Protein AF-A0A2A4XYJ9-F1 (afdb_monomer)

Mean predicted aligned error: 6.06 Å

Sequence (327 aa):
MKTTIFATNLLSVFFEELNKSEIDYLVLRNYEGLPETNSSKDVDFLIADEDHLKAHNLLIRLSKKLGYNVIWVNKLDYLFGYAMFKSADKHVETIKIDLFSGLKWRGLNFMDEKIIFENKLKYKILYIPSKSHEAFVMILYYILYAKQIRQKYHSNIVELSKDHPGFGLISEQTLNHQLRDQMLEFIDNGQIDMLVSLRGQIVKEIVGRNLKLVLTSLKQLFQHLYCEVLKRNSFGVILIVNDEAMRNDLSLLFGELGISEQKEVQLKSLSLLQVFRKLRRNNIMVSENRQVSRLQSILFRSKILDARQFNLKQIAEHMEKNLGKEL

Foldseek 3Di:
DFAEAAPLVLQVVLLVVCVVVVWQKAFLDQCVCPPNDGQLLETEMETEQVCLVVSVVSSVVSCVVVQKFWQAWDDALFWTWTWIWHDDDRHIHIHIYIYGHACDALLFHLAGCVVQSVQWDDDPSGIHGQLLVSLVSLLCCCLRPVLFRDPVCLVSSLVSCPPVVSNLVRCVRRDPPVLSVVCVVCSVVSVSRCNSVCSVVSVVVRCVVLVVVPPSSVVSNVSSVCCLVPVLQPFAAEEAEADPVVLLVVLVVQVSVVQAPND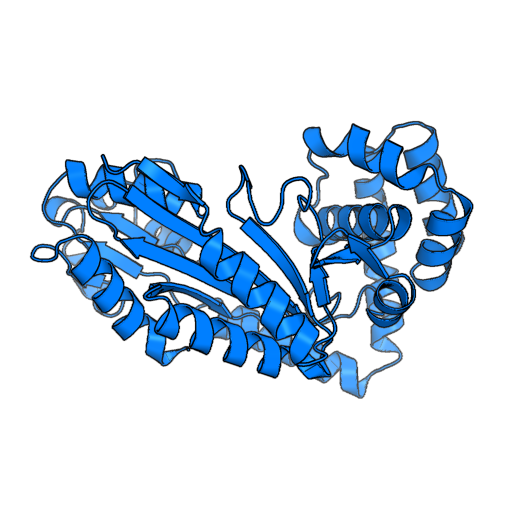DDQQQPDDPVRSSVRRSNNHYHYDHPVRADPVNCVVCVLRYDYQHPPDPSRSSVSSSVSCVVVD

Nearest PDB structures (foldseek):
  5twr-assembly1_A  TM=4.737E-01  e=9.396E-03  Homo sapiens
  5u8g-assembly1_A  TM=4.797E-01  e=1.528E-02  Homo sapiens
  7kt9-assembly1_A  TM=4.663E-01  e=1.897E-02  Homo sapiens
  4m9j-assembly1_A  TM=5.341E-01  e=3.832E-02  Homo sapiens
  4mf8-assembly1_A  TM=5.833E-01  e=1.070E-01  Homo sapiens

Radius of gyration: 21.13 Å; Cα contacts (8 Å, |Δi|>4): 511; chains: 1; bounding box: 46×40×58 Å

Solvent-accessible surface area (backbone atoms only — not comparable to full-atom values): 17386 Å² total; per-residue (Å²): 132,63,52,76,40,61,40,30,69,63,48,44,54,46,38,53,50,34,62,74,66,69,50,58,56,26,43,63,54,86,56,73,56,60,57,82,44,54,96,68,36,62,44,46,30,43,24,42,68,92,37,36,67,57,54,50,55,48,51,58,51,50,32,54,75,74,59,35,33,50,63,43,78,45,74,55,84,44,32,48,31,36,34,37,37,28,80,50,98,68,32,31,34,32,37,25,42,33,42,26,35,52,42,60,56,81,45,35,59,58,44,69,51,63,68,48,61,78,48,50,36,82,51,94,80,44,36,24,52,36,52,24,54,35,28,51,52,52,51,52,47,22,36,74,72,65,63,47,67,62,73,91,46,43,67,54,39,46,61,29,40,66,47,50,70,56,30,51,51,57,33,56,79,54,39,57,68,70,59,36,52,54,48,49,52,28,46,77,71,67,38,55,70,58,54,42,73,47,37,68,59,54,50,50,49,37,51,56,60,36,56,75,45,50,73,63,39,50,53,32,34,51,48,27,51,46,31,61,66,54,50,46,52,46,60,25,37,38,39,30,33,70,48,70,66,62,38,51,53,49,36,50,55,32,26,62,64,66,44,23,68,73,63,90,64,64,54,59,81,46,52,71,68,53,52,50,60,51,24,41,70,48,25,48,44,60,37,48,66,92,31,58,44,75,66,53,53,63,77,41,48,94,33,52,46,83,35,56,89,45,53,74,63,53,43,35,54,51,39,21,64,69,53,50,83,78,109

Secondary structure (DSSP, 8-state):
-PEEEE-HHHHHHHHHHHHHTT--EEE-S--TTTTT--SS-EEEEEE-TTTHHHHHHHHHHHHHHHT-EEEEEEE-SSEEEEEEEEE-SSEEEEEEEEEEESEEETTEEEE-HHHHHHT-EEETTEEE--HHHHHHHHHHHIIIIISS--GGGHHHHHHHTT-HHHHHHHHHHHS-HHHHHHHHHHHHTT-GGGGGGGHHHHHHHHHHHHHTTHHHHHHHHHHHHHIIIIITT----EEEESSHHHHHHHHHHHHHTTSS-SS---GGGS-HHHHHHHHTTT--EEEEGGGS-HHHHHHTGGGEEE-TT--HHHHHHHHHHHHTT--

pLDDT: mean 87.92, std 9.4, range [50.94, 98.56]

Structure (mmCIF, N/CA/C/O backbone):
data_AF-A0A2A4XYJ9-F1
#
_entry.id   AF-A0A2A4XYJ9-F1
#
loop_
_atom_site.group_PDB
_atom_site.id
_atom_site.type_symbol
_atom_site.label_atom_id
_atom_site.label_alt_id
_atom_site.label_comp_id
_atom_site.label_asym_id
_atom_site.label_entity_id
_atom_site.label_seq_id
_atom_site.pdbx_PDB_ins_code
_atom_site.Cartn_x
_atom_site.Cartn_y
_atom_site.Cartn_z
_atom_site.occupancy
_atom_site.B_iso_or_equiv
_atom_site.auth_seq_id
_atom_site.auth_comp_id
_atom_site.auth_asym_id
_atom_site.auth_atom_id
_atom_site.pdbx_PDB_model_num
ATOM 1 N N . MET A 1 1 ? -10.874 -13.957 22.948 1.00 55.50 1 MET A N 1
ATOM 2 C CA . MET A 1 1 ? -10.271 -13.510 21.684 1.00 55.50 1 MET A CA 1
ATOM 3 C C . MET A 1 1 ? -11.239 -13.770 20.538 1.00 55.50 1 MET A C 1
ATOM 5 O O . MET A 1 1 ? -11.626 -14.916 20.326 1.00 55.50 1 MET A O 1
ATOM 9 N N . LYS A 1 2 ? -11.691 -12.722 19.847 1.00 65.38 2 LYS A N 1
ATOM 10 C CA . LYS A 1 2 ? -12.442 -12.887 18.594 1.00 65.38 2 LYS A CA 1
ATOM 11 C C . LYS A 1 2 ? -11.458 -13.278 17.491 1.00 65.38 2 LYS A C 1
ATOM 13 O O . LYS A 1 2 ? -10.405 -12.658 17.385 1.00 65.38 2 LYS A O 1
ATOM 18 N N . THR A 1 3 ? -11.784 -14.278 16.677 1.00 78.88 3 THR A N 1
ATOM 19 C CA . THR A 1 3 ? -10.956 -14.637 15.515 1.00 78.88 3 THR A CA 1
ATOM 20 C C . THR A 1 3 ? -10.942 -13.471 14.530 1.00 78.88 3 THR A C 1
ATOM 22 O O . THR A 1 3 ? -11.997 -12.914 14.219 1.00 78.88 3 THR A O 1
ATOM 25 N N . THR A 1 4 ? -9.766 -13.078 14.051 1.00 83.44 4 THR A N 1
ATOM 26 C CA . THR A 1 4 ? -9.637 -12.033 13.035 1.00 83.44 4 THR A CA 1
ATOM 27 C C . THR A 1 4 ? -9.741 -12.668 11.649 1.00 83.44 4 THR A C 1
ATOM 29 O O . THR A 1 4 ? -8.990 -13.584 11.316 1.00 83.44 4 THR A O 1
ATOM 32 N N . ILE A 1 5 ? -10.672 -12.195 10.825 1.00 91.44 5 ILE A N 1
ATOM 33 C CA . ILE A 1 5 ? -10.917 -12.722 9.477 1.00 91.44 5 ILE A CA 1
ATOM 34 C C . ILE A 1 5 ? -10.722 -11.630 8.426 1.00 91.44 5 ILE A C 1
ATOM 36 O O . ILE A 1 5 ? -10.820 -10.443 8.725 1.00 91.44 5 ILE A O 1
ATOM 40 N N . PHE A 1 6 ? -10.415 -12.027 7.196 1.00 93.25 6 PHE A N 1
ATOM 41 C CA . PHE A 1 6 ? -10.207 -11.094 6.094 1.00 93.25 6 PHE A CA 1
ATOM 42 C C . PHE A 1 6 ? -11.535 -10.503 5.596 1.00 93.25 6 PHE A C 1
ATOM 44 O O . PHE A 1 6 ? -12.516 -11.233 5.439 1.00 93.25 6 PHE A O 1
ATOM 51 N N . ALA A 1 7 ? -11.558 -9.194 5.327 1.00 94.56 7 ALA A N 1
ATOM 52 C CA . ALA A 1 7 ? -12.732 -8.430 4.882 1.00 94.56 7 ALA A CA 1
ATOM 53 C C . ALA A 1 7 ? -13.148 -8.714 3.420 1.00 94.56 7 ALA A C 1
ATOM 55 O O . ALA A 1 7 ? -13.163 -7.826 2.564 1.00 94.56 7 ALA A O 1
ATOM 56 N N . THR A 1 8 ? -13.479 -9.970 3.125 1.00 94.88 8 THR A N 1
ATOM 57 C CA . THR A 1 8 ? -13.752 -10.463 1.764 1.00 94.88 8 THR A CA 1
ATOM 58 C C . THR A 1 8 ? -14.899 -9.707 1.093 1.00 94.88 8 THR A C 1
ATOM 60 O O . THR A 1 8 ? -14.772 -9.268 -0.043 1.00 94.88 8 THR A O 1
ATOM 63 N N . ASN A 1 9 ? -16.014 -9.493 1.798 1.00 96.00 9 ASN A N 1
ATOM 64 C CA . ASN A 1 9 ? -17.189 -8.799 1.258 1.00 96.00 9 ASN A CA 1
ATOM 65 C C . ASN A 1 9 ? -16.906 -7.335 0.886 1.00 96.00 9 ASN A C 1
ATOM 67 O O . ASN A 1 9 ? -17.382 -6.881 -0.152 1.00 96.00 9 ASN A O 1
ATOM 71 N N . LEU A 1 10 ? -16.141 -6.598 1.701 1.00 97.44 10 LEU A N 1
ATOM 72 C CA . LEU A 1 10 ? -15.748 -5.226 1.382 1.00 97.44 10 LEU A CA 1
ATOM 73 C C . LEU A 1 10 ? -14.899 -5.197 0.115 1.00 97.44 10 LEU A C 1
ATOM 75 O O . LEU A 1 10 ? -15.165 -4.394 -0.777 1.00 97.44 10 LEU A O 1
ATOM 79 N N . LEU A 1 11 ? -13.914 -6.090 0.026 1.00 97.31 11 LEU A N 1
ATOM 80 C CA . LEU A 1 11 ? -13.003 -6.128 -1.106 1.00 97.31 11 LEU A CA 1
ATOM 81 C C . LEU A 1 11 ? -13.704 -6.557 -2.405 1.00 97.31 11 LEU A C 1
ATOM 83 O O . LEU A 1 11 ? -13.501 -5.918 -3.434 1.00 97.31 11 LEU A O 1
ATOM 87 N N . SER A 1 12 ? -14.575 -7.571 -2.359 1.00 97.56 12 SER A N 1
ATOM 88 C CA . SER A 1 12 ? -15.365 -8.006 -3.521 1.00 97.56 12 SER A CA 1
ATOM 89 C C . SER A 1 12 ? -16.246 -6.882 -4.064 1.00 97.56 12 SER A C 1
ATOM 91 O O . SER A 1 12 ? -16.171 -6.564 -5.249 1.00 97.56 12 SER A O 1
ATOM 93 N N . VAL A 1 13 ? -17.028 -6.228 -3.194 1.00 98.19 13 VAL A N 1
ATOM 94 C CA . VAL A 1 13 ? -17.903 -5.114 -3.603 1.00 98.19 13 VAL A CA 1
ATOM 95 C C . VAL A 1 13 ? -17.077 -3.932 -4.115 1.00 98.19 13 VAL A C 1
ATOM 97 O O . VAL A 1 13 ? -17.501 -3.234 -5.034 1.00 98.19 13 VAL A O 1
ATOM 100 N N . PHE A 1 14 ? -15.886 -3.701 -3.554 1.00 98.56 14 PHE A N 1
ATOM 101 C CA . PHE A 1 14 ? -14.997 -2.652 -4.040 1.00 98.56 14 PHE A CA 1
ATOM 102 C C . PHE A 1 14 ? -14.484 -2.943 -5.455 1.00 98.56 14 PHE A C 1
ATOM 104 O O . PHE A 1 14 ? -14.584 -2.060 -6.300 1.00 98.56 14 PHE A O 1
ATOM 111 N N . PHE A 1 15 ? -14.028 -4.165 -5.756 1.00 98.44 15 PHE A N 1
ATOM 112 C CA . PHE A 1 15 ? -13.631 -4.541 -7.121 1.00 98.44 15 PHE A CA 1
ATOM 113 C C . PHE A 1 15 ? -14.780 -4.407 -8.125 1.00 98.44 15 PHE A C 1
ATOM 115 O O . PHE A 1 15 ? -14.592 -3.849 -9.207 1.00 98.44 15 PHE A O 1
ATOM 122 N N . GLU A 1 16 ? -15.978 -4.875 -7.767 1.00 98.19 16 GLU A N 1
ATOM 123 C CA . GLU A 1 16 ? -17.167 -4.751 -8.617 1.00 98.19 16 GLU A CA 1
ATOM 124 C C . GLU A 1 16 ? -17.482 -3.288 -8.944 1.00 98.19 16 GLU A C 1
ATOM 126 O O . GLU A 1 16 ? -17.705 -2.939 -10.105 1.00 98.19 16 GLU A O 1
ATOM 131 N N . GLU A 1 17 ? -17.462 -2.416 -7.937 1.00 98.44 17 GLU A N 1
ATOM 132 C CA . GLU A 1 17 ? -17.779 -1.003 -8.123 1.00 98.44 17 GLU A CA 1
ATOM 133 C C . GLU A 1 17 ? -16.651 -0.220 -8.807 1.00 98.44 17 GLU A C 1
ATOM 135 O O . GLU A 1 17 ? -16.956 0.710 -9.553 1.00 98.44 17 GLU A O 1
ATOM 140 N N . LEU A 1 18 ? -15.379 -0.597 -8.618 1.00 98.56 18 LEU A N 1
ATOM 141 C CA . LEU A 1 18 ? -14.258 -0.051 -9.394 1.00 98.56 18 LEU A CA 1
ATOM 142 C C . LEU A 1 18 ? -14.452 -0.353 -10.884 1.00 98.56 18 LEU A C 1
ATOM 144 O O . LEU A 1 18 ? -14.429 0.565 -11.702 1.00 98.56 18 LEU A O 1
ATOM 148 N N . ASN A 1 19 ? -14.734 -1.617 -11.220 1.00 98.12 19 ASN A N 1
ATOM 149 C CA . ASN A 1 19 ? -14.964 -2.048 -12.600 1.00 98.12 19 ASN A CA 1
ATOM 150 C C . ASN A 1 19 ? -16.180 -1.351 -13.220 1.00 98.12 19 ASN A C 1
ATOM 152 O O . ASN A 1 19 ? -16.118 -0.879 -14.350 1.00 98.12 19 ASN A O 1
ATOM 156 N N . LYS A 1 20 ? -17.291 -1.276 -12.480 1.00 98.06 20 LYS A N 1
ATOM 157 C CA . LYS A 1 20 ? -18.533 -0.638 -12.937 1.00 98.06 20 LYS A CA 1
ATOM 158 C C . LYS A 1 20 ? -18.389 0.871 -13.127 1.00 98.06 20 LYS A C 1
ATOM 160 O O . LYS A 1 20 ? -19.068 1.440 -13.975 1.00 98.06 20 LYS A O 1
ATOM 165 N N . SER A 1 21 ? -17.552 1.511 -12.316 1.00 97.50 21 SER A N 1
ATOM 166 C CA . SER A 1 21 ? -17.289 2.952 -12.394 1.00 97.50 21 SER A CA 1
ATOM 167 C C . SER A 1 21 ? -16.169 3.298 -13.376 1.00 97.50 21 SER A C 1
ATOM 169 O O . SER A 1 21 ? -15.779 4.461 -13.425 1.00 97.50 21 SER A O 1
ATOM 171 N N . GLU A 1 22 ? -15.643 2.303 -14.103 1.00 96.56 22 GLU A N 1
ATOM 172 C CA . GLU A 1 22 ? -14.535 2.445 -15.055 1.00 96.56 22 GLU A CA 1
ATOM 173 C C . GLU A 1 22 ? -13.302 3.132 -14.444 1.00 96.56 22 GLU A C 1
ATOM 175 O O . GLU A 1 22 ? -12.585 3.858 -15.122 1.00 96.56 22 GLU A O 1
ATOM 180 N N . ILE A 1 23 ? -13.059 2.906 -13.147 1.00 97.75 23 ILE A N 1
ATOM 181 C CA . ILE A 1 23 ? -11.863 3.408 -12.468 1.00 97.75 23 ILE A CA 1
ATOM 182 C C . ILE A 1 23 ? -10.676 2.559 -12.906 1.00 97.75 23 ILE A C 1
ATOM 184 O O . ILE A 1 23 ? -10.734 1.330 -12.786 1.00 97.75 23 ILE A O 1
ATOM 188 N N . ASP A 1 24 ? -9.594 3.190 -13.363 1.00 96.62 24 ASP A N 1
ATOM 189 C CA . ASP A 1 24 ? -8.393 2.443 -13.730 1.00 96.62 24 ASP A CA 1
ATOM 190 C C . ASP A 1 24 ? -7.548 2.091 -12.496 1.00 96.62 24 ASP A C 1
ATOM 192 O O . ASP A 1 24 ? -7.104 2.962 -11.740 1.00 96.62 24 ASP A O 1
ATOM 196 N N . TYR A 1 25 ? -7.352 0.790 -12.269 1.00 98.31 25 TYR A N 1
ATOM 197 C CA . TYR A 1 25 ? -6.614 0.272 -11.123 1.00 98.31 25 TYR A CA 1
ATOM 198 C C . TYR A 1 25 ? -5.878 -1.035 -11.416 1.00 98.31 25 TYR A C 1
ATOM 200 O O . TYR A 1 25 ? -6.231 -1.786 -12.325 1.00 98.31 25 TYR A O 1
ATOM 208 N N . LEU A 1 26 ? -4.894 -1.334 -10.566 1.00 98.12 26 LEU A N 1
ATOM 209 C CA . LEU A 1 26 ? -4.193 -2.613 -10.491 1.00 98.12 26 LEU A CA 1
ATOM 210 C C . LEU A 1 26 ? -3.997 -3.026 -9.040 1.00 98.12 26 LEU A C 1
ATOM 212 O O . LEU A 1 26 ? -3.677 -2.187 -8.202 1.00 98.12 26 LEU A O 1
ATOM 216 N N . VAL A 1 27 ? -4.103 -4.319 -8.751 1.00 97.81 27 VAL A N 1
ATOM 217 C CA . VAL A 1 27 ? -3.595 -4.897 -7.502 1.00 97.81 27 VAL A CA 1
ATOM 218 C C . VAL A 1 27 ? -2.130 -5.254 -7.707 1.00 97.81 27 VAL A C 1
ATOM 220 O O . VAL A 1 27 ? -1.801 -6.085 -8.548 1.00 97.81 27 VAL A O 1
ATOM 223 N N . LEU A 1 28 ? -1.242 -4.606 -6.955 1.00 94.75 28 LEU A N 1
ATOM 224 C CA . LEU A 1 28 ? 0.194 -4.605 -7.240 1.00 94.75 28 LEU A CA 1
ATOM 225 C C . LEU A 1 28 ? 0.904 -5.925 -6.929 1.00 94.75 28 LEU A C 1
ATOM 227 O O . LEU A 1 28 ? 1.956 -6.177 -7.505 1.00 94.75 28 LEU A O 1
ATOM 231 N N . ARG A 1 29 ? 0.395 -6.715 -5.976 1.00 90.75 29 ARG A N 1
ATOM 232 C CA . ARG A 1 29 ? 1.014 -7.967 -5.502 1.00 90.75 29 ARG A CA 1
ATOM 233 C C . ARG A 1 29 ? 0.084 -8.735 -4.568 1.00 90.75 29 ARG A C 1
ATOM 235 O O . ARG A 1 29 ? -0.886 -8.169 -4.064 1.00 90.75 29 ARG A O 1
ATOM 242 N N . ASN A 1 30 ? 0.453 -9.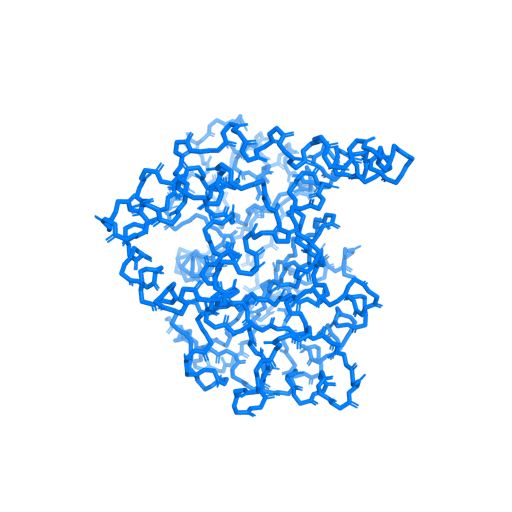979 -4.253 1.00 90.75 30 ASN A N 1
ATOM 243 C CA . ASN A 1 30 ? -0.273 -10.862 -3.328 1.00 90.75 30 ASN A CA 1
ATOM 244 C C . ASN A 1 30 ? -1.770 -10.970 -3.686 1.00 90.75 30 ASN A C 1
ATOM 246 O O . ASN A 1 30 ? -2.632 -10.996 -2.801 1.00 90.75 30 ASN A O 1
ATOM 250 N N . TYR A 1 31 ? -2.081 -10.944 -4.982 1.00 94.12 31 TYR A N 1
ATOM 251 C CA . TYR A 1 31 ? -3.450 -11.013 -5.491 1.00 94.12 31 TYR A CA 1
ATOM 252 C C . TYR A 1 31 ? -3.947 -12.458 -5.602 1.00 94.12 31 TYR A C 1
ATOM 254 O O . TYR A 1 31 ? -5.141 -12.701 -5.801 1.00 94.12 31 TYR A O 1
ATOM 262 N N . GLU A 1 32 ? -3.050 -13.434 -5.475 1.00 92.56 32 GLU A N 1
ATOM 263 C CA . GLU A 1 32 ? -3.379 -14.848 -5.482 1.00 92.56 32 GLU A CA 1
ATOM 264 C C . GLU A 1 32 ? -4.331 -15.160 -4.323 1.00 92.56 32 GLU A C 1
ATOM 266 O O . GLU A 1 32 ? -4.049 -14.898 -3.156 1.00 92.56 32 GLU A O 1
ATOM 271 N N . GLY A 1 33 ? -5.498 -15.710 -4.655 1.00 92.94 33 GLY A N 1
ATOM 272 C CA . GLY A 1 33 ? -6.557 -15.983 -3.684 1.00 92.94 33 GLY A CA 1
ATOM 273 C C . GLY A 1 33 ? -7.495 -14.810 -3.393 1.00 92.94 33 GLY A C 1
ATOM 274 O O . GLY A 1 33 ? -8.501 -15.038 -2.731 1.00 92.94 33 GLY A O 1
ATOM 275 N N . LEU A 1 34 ? -7.252 -13.598 -3.907 1.00 96.00 34 LEU A N 1
ATOM 276 C CA . LEU A 1 34 ? -8.221 -12.507 -3.779 1.00 96.00 34 LEU A CA 1
ATOM 277 C C . LEU A 1 34 ? -9.474 -1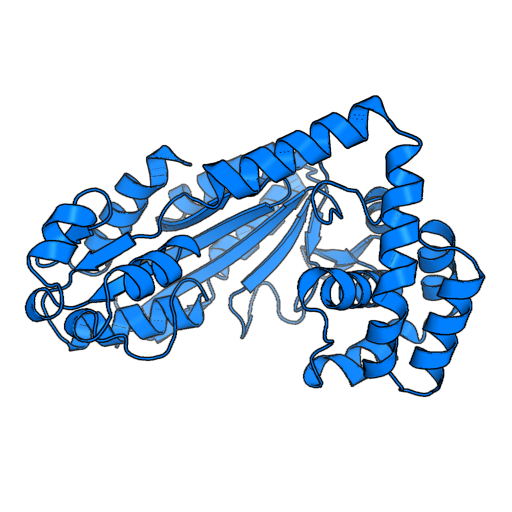2.750 -4.646 1.00 96.00 34 LEU A C 1
ATOM 279 O O . LEU A 1 34 ? -9.360 -13.340 -5.734 1.00 96.00 34 LEU A O 1
ATOM 283 N N . PRO A 1 35 ? -10.644 -12.243 -4.203 1.00 94.38 35 PRO A N 1
ATOM 284 C CA . PRO A 1 35 ? -10.902 -11.590 -2.906 1.00 94.38 35 PRO A CA 1
ATOM 285 C C . PRO A 1 35 ? -11.088 -12.561 -1.722 1.00 94.38 35 PRO A C 1
ATOM 287 O O . PRO A 1 35 ? -11.204 -12.100 -0.591 1.00 94.38 35 PRO A O 1
ATOM 290 N N . GLU A 1 36 ? -11.130 -13.876 -1.951 1.00 92.25 36 GLU A N 1
ATOM 291 C CA . GLU A 1 36 ? -11.577 -14.866 -0.958 1.00 92.25 36 GLU A CA 1
ATOM 292 C C . GLU A 1 36 ? -10.622 -15.052 0.232 1.00 92.25 36 GLU A C 1
ATOM 294 O O . GLU A 1 36 ? -11.056 -15.293 1.359 1.00 92.25 36 GLU A O 1
ATOM 299 N N . THR A 1 37 ? -9.315 -14.966 -0.004 1.00 89.88 37 THR A N 1
ATOM 300 C CA . THR A 1 37 ? -8.290 -15.191 1.019 1.00 89.88 37 THR A CA 1
ATOM 301 C C . THR A 1 37 ? -7.105 -14.257 0.830 1.00 89.88 37 THR A C 1
ATOM 303 O O . THR A 1 37 ? -6.602 -14.107 -0.279 1.00 89.88 37 THR A O 1
ATOM 306 N N . ASN A 1 38 ? -6.603 -13.692 1.929 1.00 88.12 38 ASN A N 1
ATOM 307 C CA . ASN A 1 38 ? -5.335 -12.968 1.957 1.00 88.12 38 ASN A CA 1
ATOM 308 C C . ASN A 1 38 ? -4.684 -13.119 3.336 1.00 88.12 38 ASN A C 1
ATOM 310 O O . ASN A 1 38 ? -5.254 -12.705 4.346 1.00 88.12 38 ASN A O 1
ATOM 314 N N . SER A 1 39 ? -3.493 -13.714 3.389 1.00 80.00 39 SER A N 1
ATOM 315 C CA . SER A 1 39 ? -2.801 -13.972 4.659 1.00 80.00 39 SER A CA 1
ATOM 316 C C . SER A 1 39 ? -2.212 -12.706 5.287 1.00 80.00 39 SER A C 1
ATOM 318 O O . SER A 1 39 ? -2.126 -12.623 6.510 1.00 80.00 39 SER A O 1
ATOM 320 N N . SER A 1 40 ? -1.840 -11.708 4.479 1.00 82.31 40 SER A N 1
ATOM 321 C CA . SER A 1 40 ? -1.327 -10.416 4.958 1.00 82.31 40 SER A CA 1
ATOM 322 C C . SER A 1 40 ? -2.411 -9.446 5.422 1.00 82.31 40 SER A C 1
ATOM 324 O O . SER A 1 40 ? -2.100 -8.515 6.156 1.00 82.31 40 SER A O 1
ATOM 326 N N . LYS A 1 41 ? -3.660 -9.643 4.979 1.00 87.69 41 LYS A N 1
ATOM 327 C CA . LYS A 1 41 ? -4.783 -8.701 5.115 1.00 87.69 41 LYS A CA 1
ATOM 328 C C . LYS A 1 41 ? -4.482 -7.291 4.594 1.00 87.69 41 LYS A C 1
ATOM 330 O O . LYS A 1 41 ? -5.164 -6.348 4.980 1.00 87.69 41 LYS A O 1
ATOM 335 N N . ASP A 1 42 ? -3.481 -7.162 3.730 1.00 93.19 42 ASP A N 1
ATOM 336 C CA . ASP A 1 42 ? -2.992 -5.911 3.158 1.00 93.19 42 ASP A CA 1
ATOM 337 C C . ASP A 1 42 ? -3.092 -6.013 1.638 1.00 93.19 42 ASP A C 1
ATOM 339 O O . ASP A 1 42 ? -2.617 -6.993 1.053 1.00 93.19 42 ASP A O 1
ATOM 343 N N . VAL A 1 43 ? -3.749 -5.037 1.016 1.00 96.81 43 VAL A N 1
ATOM 344 C CA . VAL A 1 43 ? -3.972 -5.002 -0.430 1.00 96.81 43 VAL A CA 1
ATOM 345 C C . VAL A 1 43 ? -3.509 -3.654 -0.967 1.00 96.81 43 VAL A C 1
ATOM 347 O O . VAL A 1 43 ? -4.091 -2.610 -0.667 1.00 96.81 43 VAL A O 1
ATOM 350 N N . ASP A 1 44 ? -2.450 -3.703 -1.771 1.00 96.62 44 ASP A N 1
ATOM 351 C CA . ASP A 1 44 ? -1.836 -2.544 -2.406 1.00 96.62 44 ASP A CA 1
ATOM 352 C C . ASP A 1 44 ? -2.444 -2.339 -3.802 1.00 96.62 44 ASP A C 1
ATOM 354 O O . ASP A 1 44 ? -2.288 -3.184 -4.688 1.00 96.62 44 ASP A O 1
ATOM 358 N N . PHE A 1 45 ? -3.112 -1.209 -4.008 1.00 98.19 45 PHE A N 1
ATOM 359 C CA . PHE A 1 45 ? -3.674 -0.797 -5.287 1.00 98.19 45 PHE A CA 1
ATOM 360 C C . PHE A 1 45 ? -2.826 0.306 -5.909 1.00 98.19 45 PHE A C 1
ATOM 362 O O . PHE A 1 45 ? -2.512 1.283 -5.237 1.00 98.19 45 PHE A O 1
ATOM 369 N N . LEU A 1 46 ? -2.537 0.217 -7.202 1.00 97.94 46 LEU A N 1
ATOM 370 C CA . LEU A 1 46 ? -2.188 1.384 -8.009 1.00 97.94 46 LEU A CA 1
ATOM 371 C C . LEU A 1 46 ? -3.465 1.884 -8.676 1.00 97.94 46 LEU A C 1
ATOM 373 O O . LEU A 1 46 ? -4.099 1.120 -9.395 1.00 97.94 46 LEU A O 1
ATOM 377 N N . ILE A 1 47 ? -3.846 3.132 -8.421 1.00 97.88 47 ILE A N 1
ATOM 378 C CA . ILE A 1 47 ? -4.966 3.816 -9.075 1.00 97.88 47 ILE A CA 1
ATOM 379 C C . ILE A 1 47 ? -4.378 4.892 -9.986 1.00 97.88 47 ILE A C 1
ATOM 381 O O . ILE A 1 47 ? -3.427 5.567 -9.578 1.00 97.88 47 ILE A O 1
ATOM 385 N N . ALA A 1 48 ? -4.938 5.064 -11.183 1.00 95.50 48 ALA A N 1
ATOM 386 C CA . ALA A 1 48 ? -4.558 6.175 -12.051 1.00 95.50 48 ALA A CA 1
ATOM 387 C C . ALA A 1 48 ? -4.749 7.516 -11.321 1.00 95.50 48 ALA A C 1
ATOM 389 O O . ALA A 1 48 ? -5.730 7.701 -10.585 1.00 95.50 48 ALA A O 1
ATOM 390 N N . ASP A 1 49 ? -3.808 8.447 -11.498 1.00 92.12 49 ASP A N 1
ATOM 391 C CA . ASP A 1 49 ? -3.790 9.731 -10.789 1.00 92.12 49 ASP A CA 1
ATOM 392 C C . ASP A 1 49 ? -5.132 10.491 -10.905 1.00 92.12 49 ASP A C 1
ATOM 394 O O . ASP A 1 49 ? -5.611 11.060 -9.917 1.00 92.12 49 ASP A O 1
ATOM 398 N N . GLU A 1 50 ? -5.786 10.459 -12.070 1.00 93.31 50 GLU A N 1
ATOM 399 C CA . GLU A 1 50 ? -7.089 11.093 -12.321 1.00 93.31 50 GLU A CA 1
ATOM 400 C C . GLU A 1 50 ? -8.275 10.462 -11.568 1.00 93.31 50 GLU A C 1
ATOM 402 O O . GLU A 1 50 ? -9.264 11.149 -11.284 1.00 93.31 50 GLU A O 1
ATOM 407 N N . ASP A 1 51 ? -8.184 9.182 -11.209 1.00 96.56 51 ASP A N 1
ATOM 408 C CA . ASP A 1 51 ? -9.257 8.431 -10.553 1.00 96.56 51 ASP A CA 1
ATOM 409 C C . ASP A 1 51 ? -9.030 8.235 -9.053 1.00 96.56 51 ASP A C 1
ATOM 411 O O . ASP A 1 51 ? -9.933 7.787 -8.338 1.00 96.56 51 ASP A O 1
ATOM 415 N N . HIS A 1 52 ? -7.864 8.619 -8.532 1.00 95.44 52 HIS A N 1
ATOM 416 C CA . HIS A 1 52 ? -7.476 8.376 -7.140 1.00 95.44 52 HIS A CA 1
ATOM 417 C C . HIS A 1 52 ? -8.498 8.897 -6.120 1.00 95.44 52 HIS A C 1
ATOM 419 O O . HIS A 1 52 ? -8.891 8.183 -5.192 1.00 95.44 52 HIS A O 1
ATOM 425 N N . LEU A 1 53 ? -9.018 10.114 -6.330 1.00 94.81 53 LEU A N 1
ATOM 426 C CA . LEU A 1 53 ? -10.051 10.688 -5.462 1.00 94.81 53 LEU A CA 1
ATOM 427 C C . LEU A 1 53 ? -11.404 9.970 -5.606 1.00 94.81 53 LEU A C 1
ATOM 429 O O . LEU A 1 53 ? -12.142 9.845 -4.625 1.00 94.81 53 LEU A O 1
ATOM 433 N N . LYS A 1 54 ? -11.739 9.471 -6.803 1.00 97.12 54 LYS A N 1
ATOM 434 C CA . LYS A 1 54 ? -12.963 8.686 -7.022 1.00 97.12 54 LYS A CA 1
ATOM 435 C C . LYS A 1 54 ? -12.874 7.346 -6.295 1.00 97.12 54 LYS A C 1
ATOM 437 O O . LYS A 1 54 ? -13.805 7.003 -5.569 1.00 97.12 54 LYS A O 1
ATOM 442 N N . ALA A 1 55 ? -11.748 6.641 -6.424 1.00 98.00 55 ALA A N 1
ATOM 443 C CA . ALA A 1 55 ? -11.488 5.377 -5.736 1.00 98.00 55 ALA A CA 1
ATOM 444 C C . ALA A 1 55 ? -11.533 5.543 -4.211 1.00 98.00 55 ALA A C 1
ATOM 446 O O . ALA A 1 55 ? -12.183 4.758 -3.521 1.00 98.00 55 ALA A O 1
ATOM 447 N N . HIS A 1 56 ? -10.924 6.613 -3.691 1.00 96.31 56 HIS A N 1
ATOM 448 C CA . HIS A 1 56 ? -11.017 6.994 -2.283 1.00 96.31 56 HIS A CA 1
ATOM 449 C C . HIS A 1 56 ? -12.469 7.156 -1.814 1.00 96.31 56 HIS A C 1
ATOM 451 O O . HIS A 1 56 ? -12.906 6.481 -0.879 1.00 96.31 56 HIS A O 1
ATOM 457 N N . ASN A 1 57 ? -13.231 8.032 -2.475 1.00 96.62 57 ASN A N 1
ATOM 458 C CA . ASN A 1 57 ? -14.614 8.319 -2.098 1.00 96.62 57 ASN A CA 1
ATOM 459 C C . ASN A 1 57 ? -15.490 7.064 -2.184 1.00 96.62 57 ASN A C 1
ATOM 461 O O . ASN A 1 57 ? -16.344 6.835 -1.324 1.00 96.62 57 ASN A O 1
ATOM 465 N N . LEU A 1 58 ? -15.259 6.238 -3.207 1.00 98.19 58 LEU A N 1
ATOM 466 C CA . LEU A 1 58 ? -15.933 4.962 -3.381 1.00 98.19 58 LEU A CA 1
ATOM 467 C C . LEU A 1 58 ? -15.654 4.026 -2.202 1.00 98.19 58 LEU A C 1
ATOM 469 O O . LEU A 1 58 ? -16.602 3.520 -1.599 1.00 98.19 58 LEU A O 1
ATOM 473 N N . LEU A 1 59 ? -14.384 3.849 -1.834 1.00 98.06 59 LEU A N 1
ATOM 474 C CA . LEU A 1 59 ? -13.977 2.977 -0.737 1.00 98.06 59 LEU A CA 1
ATOM 475 C C . LEU A 1 59 ? -14.602 3.403 0.598 1.00 98.06 59 LEU A C 1
ATOM 477 O O . LEU A 1 59 ? -15.192 2.573 1.288 1.00 98.06 59 LEU A O 1
ATOM 481 N N . ILE A 1 60 ? -14.544 4.697 0.935 1.00 96.12 60 ILE A N 1
ATOM 482 C CA . ILE A 1 60 ? -15.126 5.235 2.178 1.00 96.12 60 ILE A CA 1
ATOM 483 C C . ILE A 1 60 ? -16.654 5.106 2.196 1.00 96.12 60 ILE A C 1
ATOM 485 O O . ILE A 1 60 ? -17.258 4.824 3.232 1.00 96.12 60 ILE A O 1
ATOM 489 N N . ARG A 1 61 ? -17.312 5.303 1.051 1.00 96.75 61 ARG A N 1
ATOM 490 C CA . ARG A 1 61 ? -18.762 5.108 0.937 1.00 96.75 61 ARG A CA 1
ATOM 491 C C . ARG A 1 61 ? -19.142 3.644 1.159 1.00 96.75 61 ARG A C 1
ATOM 493 O O . ARG A 1 61 ? -20.103 3.366 1.879 1.00 96.75 61 ARG A O 1
ATOM 500 N N . LEU A 1 62 ? -18.415 2.716 0.536 1.00 98.00 62 LEU A N 1
ATOM 501 C CA . LEU A 1 62 ? -18.680 1.281 0.637 1.00 98.00 62 LEU A CA 1
ATOM 502 C C . LEU A 1 62 ? -18.372 0.733 2.028 1.00 98.00 62 LEU A C 1
ATOM 504 O O . LEU A 1 62 ? -19.172 -0.047 2.544 1.00 98.00 62 LEU A O 1
ATOM 508 N N . SER A 1 63 ? -17.284 1.178 2.661 1.00 96.19 63 SER A N 1
ATOM 509 C CA . SER A 1 63 ? -16.947 0.776 4.029 1.00 96.19 63 SER A CA 1
ATOM 510 C C . SER A 1 63 ? -18.079 1.139 4.992 1.00 96.19 63 SER A C 1
ATOM 512 O O . SER A 1 63 ? -18.617 0.254 5.659 1.00 96.19 63 SER A O 1
ATOM 514 N N . LYS A 1 64 ? -18.560 2.389 4.956 1.00 94.19 64 LYS A N 1
ATOM 515 C CA . LYS A 1 64 ? -19.711 2.844 5.755 1.00 94.19 64 LYS A CA 1
ATOM 516 C C . LYS A 1 64 ? -20.975 2.041 5.460 1.00 94.19 64 LYS A C 1
ATOM 518 O O . LYS A 1 64 ? -21.636 1.577 6.387 1.00 94.19 64 LYS A O 1
ATOM 523 N N . LYS A 1 65 ? -21.298 1.831 4.178 1.00 96.81 65 LYS A N 1
ATOM 524 C CA . LYS A 1 65 ? -22.476 1.052 3.754 1.00 96.81 65 LYS A CA 1
ATOM 525 C C . LYS A 1 65 ? -22.440 -0.386 4.282 1.00 96.81 65 LYS A C 1
ATOM 527 O O . LYS A 1 65 ? -23.483 -0.931 4.631 1.00 96.81 65 LYS A O 1
ATOM 532 N N . LEU A 1 66 ? -21.257 -0.997 4.339 1.00 96.44 66 LEU A N 1
ATOM 533 C CA . LEU A 1 66 ? -21.064 -2.380 4.784 1.00 96.44 66 LEU A CA 1
ATOM 534 C C . LEU A 1 66 ? -20.815 -2.509 6.299 1.00 96.44 66 LEU A C 1
ATOM 536 O O . LEU A 1 66 ? -20.698 -3.634 6.801 1.00 96.44 66 LEU A O 1
ATOM 540 N N . GLY A 1 67 ? -20.779 -1.388 7.029 1.00 94.75 67 GLY A N 1
ATOM 541 C CA . GLY A 1 67 ? -20.597 -1.338 8.481 1.00 94.75 67 GLY A CA 1
ATOM 542 C C . GLY A 1 67 ? -19.145 -1.478 8.944 1.00 94.75 67 GLY A C 1
ATOM 543 O O . GLY A 1 67 ? -18.910 -1.960 10.048 1.00 94.75 67 GLY A O 1
ATOM 544 N N . TYR A 1 68 ? -18.184 -1.108 8.100 1.00 95.00 68 TYR A N 1
ATOM 545 C CA . TYR A 1 68 ? -16.767 -1.037 8.442 1.00 95.00 68 TYR A CA 1
ATOM 546 C C . TYR A 1 68 ? -16.407 0.343 8.982 1.00 95.00 68 TYR A C 1
ATOM 548 O O . TYR A 1 68 ? -16.718 1.357 8.359 1.00 95.00 68 TYR A O 1
ATOM 556 N N . ASN A 1 69 ? -15.692 0.365 10.103 1.00 92.81 69 ASN A N 1
ATOM 557 C CA . ASN A 1 69 ? -15.119 1.571 10.681 1.00 92.81 69 ASN A CA 1
ATOM 558 C C . ASN A 1 69 ? -13.674 1.739 10.202 1.00 92.81 69 ASN A C 1
ATOM 560 O O . ASN A 1 69 ? -12.880 0.792 10.233 1.00 92.81 69 ASN A O 1
ATOM 564 N N . VAL A 1 70 ? -13.311 2.957 9.804 1.00 92.50 70 VAL A N 1
ATOM 565 C CA . VAL A 1 70 ? -11.918 3.313 9.514 1.00 92.50 70 VAL A CA 1
ATOM 566 C C . VAL A 1 70 ? -11.214 3.668 10.822 1.00 92.50 70 VAL A C 1
ATOM 568 O O . VAL A 1 70 ? -11.531 4.673 11.455 1.00 92.50 70 VAL A O 1
ATOM 571 N N . ILE A 1 71 ? -10.241 2.853 11.222 1.00 90.44 71 ILE A N 1
ATOM 572 C CA . ILE A 1 71 ? -9.495 3.029 12.481 1.00 90.44 71 ILE A CA 1
ATOM 573 C C . ILE A 1 71 ? -8.092 3.568 12.307 1.00 90.44 71 ILE A C 1
ATOM 575 O O . ILE A 1 71 ? -7.414 3.850 13.291 1.00 90.44 71 ILE A O 1
ATOM 579 N N . TRP A 1 72 ? -7.628 3.690 11.074 1.00 90.38 72 TRP A N 1
ATOM 580 C CA . TRP A 1 72 ? -6.353 4.310 10.791 1.00 90.38 72 TRP A CA 1
ATOM 581 C C . TRP A 1 72 ? -6.345 4.837 9.370 1.00 90.38 72 TRP A C 1
ATOM 583 O O . TRP A 1 72 ? -6.873 4.197 8.459 1.00 90.38 72 TRP A O 1
ATOM 593 N N . VAL A 1 73 ? -5.732 6.004 9.211 1.00 88.38 73 VAL A N 1
ATOM 594 C CA . VAL A 1 73 ? -5.555 6.674 7.930 1.00 88.38 73 VAL A CA 1
ATOM 595 C C . VAL A 1 73 ? -4.097 7.082 7.813 1.00 88.38 73 VAL A C 1
ATOM 597 O O . VAL A 1 73 ? -3.522 7.662 8.735 1.00 88.38 73 VAL A O 1
ATOM 600 N N . ASN A 1 74 ? -3.509 6.809 6.658 1.00 86.50 74 ASN A N 1
ATOM 601 C CA . ASN A 1 74 ? -2.200 7.307 6.276 1.00 86.50 74 ASN A CA 1
ATOM 602 C C . ASN A 1 74 ? -2.304 8.042 4.953 1.00 86.50 74 ASN A C 1
ATOM 604 O O . ASN A 1 74 ? -2.313 7.449 3.877 1.00 86.50 74 ASN A O 1
ATOM 608 N N . LYS A 1 75 ? -2.403 9.363 5.064 1.00 86.25 75 LYS A N 1
ATOM 609 C CA . LYS A 1 75 ? -2.557 10.266 3.933 1.00 86.25 75 LYS A CA 1
ATOM 610 C C . LYS A 1 75 ? -1.211 10.878 3.571 1.00 86.25 75 LYS A C 1
ATOM 612 O O . LYS A 1 75 ? -0.771 11.849 4.191 1.00 86.25 75 LYS A O 1
ATOM 617 N N . LEU A 1 76 ? -0.574 10.315 2.553 1.00 85.69 76 LEU A N 1
ATOM 618 C CA . LEU A 1 76 ? 0.646 10.845 1.950 1.00 85.69 76 LEU A CA 1
ATOM 619 C C . LEU A 1 76 ? 0.318 11.565 0.636 1.00 85.69 76 LEU A C 1
ATOM 621 O O . LEU A 1 76 ? -0.830 11.624 0.203 1.00 85.69 76 LEU A O 1
ATOM 625 N N . ASP A 1 77 ? 1.330 12.156 0.014 1.00 84.62 77 ASP A N 1
ATOM 626 C CA . ASP A 1 77 ? 1.220 12.829 -1.283 1.00 84.62 77 ASP A CA 1
ATOM 627 C C . ASP A 1 77 ? 0.942 11.871 -2.453 1.00 84.62 77 ASP A C 1
ATOM 629 O O . ASP A 1 77 ? 0.391 12.309 -3.457 1.00 84.62 77 ASP A O 1
ATOM 633 N N . TYR A 1 78 ? 1.286 10.590 -2.309 1.00 87.75 78 TYR A N 1
ATOM 634 C CA . TYR A 1 78 ? 1.141 9.543 -3.331 1.00 87.75 78 TYR A CA 1
ATOM 635 C C . TYR A 1 78 ? 0.312 8.339 -2.858 1.00 87.75 78 TYR A C 1
ATOM 637 O O . TYR A 1 78 ? 0.259 7.325 -3.546 1.00 87.75 78 TYR A O 1
ATOM 645 N N . LEU A 1 79 ? -0.269 8.389 -1.656 1.00 91.00 79 LEU A N 1
ATOM 646 C CA . LEU A 1 79 ? -0.925 7.235 -1.043 1.00 91.00 79 LEU A CA 1
ATOM 647 C C . LEU A 1 79 ? -2.064 7.671 -0.123 1.00 91.00 79 LEU A C 1
ATOM 649 O O . LEU A 1 79 ? -1.880 8.529 0.745 1.00 91.00 79 LEU A O 1
ATOM 653 N N . PHE A 1 80 ? -3.200 6.995 -0.254 1.00 93.31 80 PHE A N 1
ATOM 654 C CA . PHE A 1 80 ? -4.206 6.906 0.794 1.00 93.31 80 PHE A CA 1
ATOM 655 C C . PHE A 1 80 ? -4.237 5.491 1.369 1.00 93.31 80 PHE A C 1
ATOM 657 O O . PHE A 1 80 ? -4.757 4.574 0.740 1.00 93.31 80 PHE A O 1
ATOM 664 N N . GLY A 1 81 ? -3.667 5.325 2.561 1.00 93.69 81 GLY A N 1
ATOM 665 C CA . GLY A 1 81 ? -3.697 4.073 3.307 1.00 93.69 81 GLY A CA 1
ATOM 666 C C . GLY A 1 81 ? -4.814 4.056 4.339 1.00 93.69 81 GLY A C 1
ATOM 667 O O . GLY A 1 81 ? -5.010 5.038 5.060 1.00 93.69 81 GLY A O 1
ATOM 668 N N . TYR A 1 82 ? -5.517 2.934 4.437 1.00 94.56 82 TYR A N 1
ATOM 669 C CA . TYR A 1 82 ? -6.619 2.723 5.369 1.00 94.56 82 TYR A CA 1
ATOM 670 C C . TYR A 1 82 ? -6.453 1.409 6.099 1.00 94.56 82 TYR A C 1
ATOM 672 O O . TYR A 1 82 ? -6.251 0.385 5.458 1.00 94.56 82 TYR A O 1
ATOM 680 N N . ALA A 1 83 ? -6.644 1.415 7.416 1.00 94.25 83 ALA A N 1
ATOM 681 C CA . ALA A 1 83 ? -6.956 0.193 8.145 1.00 94.25 83 ALA A CA 1
ATOM 682 C C . ALA A 1 83 ? -8.409 0.251 8.606 1.00 94.25 83 ALA A C 1
ATOM 684 O O . ALA A 1 83 ? -8.851 1.232 9.217 1.00 94.25 83 ALA A O 1
ATOM 685 N N . MET A 1 84 ? -9.151 -0.800 8.287 1.00 94.12 84 MET A N 1
ATOM 686 C CA . MET A 1 84 ? -10.576 -0.895 8.552 1.00 94.12 84 MET A CA 1
ATOM 687 C C . MET A 1 84 ? -10.882 -2.150 9.337 1.00 94.12 84 MET A C 1
ATOM 689 O O . MET A 1 84 ? -10.234 -3.189 9.171 1.00 94.12 84 MET A O 1
ATOM 693 N N . PHE A 1 85 ? -11.918 -2.058 10.160 1.00 91.44 85 PHE A N 1
ATOM 694 C CA . PHE A 1 85 ? -12.469 -3.236 10.791 1.00 91.44 85 PHE A CA 1
ATOM 695 C C . PHE A 1 85 ? -13.980 -3.178 10.933 1.00 91.44 85 PHE A C 1
ATOM 697 O O . PHE A 1 85 ? -14.582 -2.106 10.977 1.00 91.44 85 PHE A O 1
ATOM 704 N N . LYS A 1 86 ? -14.576 -4.359 11.059 1.00 92.19 86 LYS A N 1
ATOM 705 C CA . LYS A 1 86 ? -15.978 -4.550 11.406 1.00 92.19 86 LYS A CA 1
ATOM 706 C C . LYS A 1 86 ? -16.089 -5.602 12.503 1.00 92.19 86 LYS A C 1
ATOM 708 O O . LYS A 1 86 ? -15.587 -6.718 12.380 1.00 92.19 86 LYS A O 1
ATOM 713 N N . SER A 1 87 ? -16.728 -5.230 13.609 1.00 87.38 87 SER A N 1
ATOM 714 C CA . SER A 1 87 ? -16.993 -6.146 14.723 1.00 87.38 87 SER A CA 1
ATOM 715 C C . SER A 1 87 ? -18.245 -6.969 14.423 1.00 87.38 87 SER A C 1
ATOM 717 O O . SER A 1 87 ? -19.326 -6.401 14.275 1.00 87.38 87 SER A O 1
ATOM 719 N N . ALA A 1 88 ? -18.110 -8.293 14.386 1.00 81.88 88 ALA A N 1
ATOM 720 C CA . ALA A 1 88 ? -19.220 -9.243 14.427 1.00 81.88 88 ALA A CA 1
ATOM 721 C C . ALA A 1 88 ? -19.215 -9.979 15.778 1.00 81.88 88 ALA A C 1
ATOM 723 O O . ALA A 1 88 ? -18.263 -9.851 16.551 1.00 81.88 88 ALA A O 1
ATOM 724 N N . ASP A 1 89 ? -20.256 -10.748 16.105 1.00 79.31 89 ASP A N 1
ATOM 725 C CA . ASP A 1 89 ? -20.403 -11.348 17.443 1.00 79.31 89 ASP A CA 1
ATOM 726 C C . ASP A 1 89 ? -19.173 -12.161 17.869 1.00 79.31 89 ASP A C 1
ATOM 728 O O . ASP A 1 89 ? -18.574 -11.889 18.912 1.00 79.31 89 ASP A O 1
ATOM 732 N N . LYS A 1 90 ? -18.742 -13.109 17.027 1.00 82.81 90 LYS A N 1
ATOM 733 C CA . LYS A 1 90 ? -17.654 -14.055 17.341 1.00 82.81 90 LYS A CA 1
ATOM 734 C C . LYS A 1 90 ? -16.318 -13.751 16.652 1.00 82.81 90 LYS A C 1
ATOM 736 O O . LYS A 1 90 ? -15.313 -14.368 16.994 1.00 82.81 90 LYS A O 1
ATOM 741 N N . HIS A 1 91 ? -16.287 -12.821 15.703 1.00 87.31 91 HIS A N 1
ATOM 742 C CA . HIS A 1 91 ? -15.098 -12.519 14.905 1.00 87.31 91 HIS A CA 1
ATOM 743 C C . HIS A 1 91 ? -14.981 -11.021 14.602 1.00 87.31 91 HIS A C 1
ATOM 745 O O . HIS A 1 91 ? -15.921 -10.251 14.806 1.00 87.31 91 HIS A O 1
ATOM 751 N N . VAL A 1 92 ? -13.806 -10.609 14.136 1.00 90.44 92 VAL A N 1
ATOM 752 C CA . VAL A 1 92 ? -13.536 -9.250 13.656 1.00 90.44 92 VAL A CA 1
ATOM 753 C C . VAL A 1 92 ? -13.064 -9.354 12.215 1.00 90.44 92 VAL A C 1
ATOM 755 O O . VAL A 1 92 ? -12.051 -9.995 11.950 1.00 90.44 92 VAL A O 1
ATOM 758 N N . GLU A 1 93 ? -13.793 -8.740 11.291 1.00 93.44 93 GLU A N 1
ATOM 759 C CA . GLU A 1 93 ? -13.352 -8.598 9.903 1.00 93.44 93 GLU A CA 1
ATOM 760 C C . GLU A 1 93 ? -12.351 -7.444 9.831 1.00 93.44 93 GLU A C 1
ATOM 762 O O . GLU A 1 93 ? -12.653 -6.350 10.313 1.00 93.44 93 GLU A O 1
ATOM 767 N N . THR A 1 94 ? -11.170 -7.668 9.253 1.00 93.75 94 THR A N 1
ATOM 768 C CA . THR A 1 94 ? -10.143 -6.633 9.090 1.00 93.75 94 THR A CA 1
ATOM 769 C C . THR A 1 94 ? -9.516 -6.629 7.707 1.00 93.75 94 THR A C 1
ATOM 771 O O . THR A 1 94 ? -9.394 -7.665 7.047 1.00 93.75 94 THR A O 1
ATOM 774 N N . ILE A 1 95 ? -9.106 -5.436 7.277 1.00 95.38 95 ILE A N 1
ATOM 775 C CA . ILE A 1 95 ? -8.327 -5.231 6.058 1.00 95.38 95 ILE A CA 1
ATOM 776 C C . ILE A 1 95 ? -7.557 -3.916 6.126 1.00 95.38 95 ILE A C 1
ATOM 778 O O . ILE A 1 95 ? -8.032 -2.924 6.691 1.00 95.38 95 ILE A O 1
ATOM 782 N N . LYS A 1 96 ? -6.376 -3.918 5.520 1.00 95.56 96 LYS A N 1
ATOM 783 C CA . LYS A 1 96 ? -5.612 -2.736 5.164 1.00 95.56 96 LYS A CA 1
ATOM 784 C C . LYS A 1 96 ? -5.637 -2.573 3.643 1.00 95.56 96 LYS A C 1
ATOM 786 O O . LYS A 1 96 ? -5.421 -3.535 2.911 1.00 95.56 96 LYS A O 1
ATOM 791 N N . ILE A 1 97 ? -5.975 -1.372 3.184 1.00 97.38 97 ILE A N 1
ATOM 792 C CA . ILE A 1 97 ? -6.038 -1.019 1.763 1.00 97.38 97 ILE A CA 1
ATOM 793 C C . ILE A 1 97 ? -5.181 0.216 1.553 1.00 97.38 97 ILE A C 1
ATOM 795 O O . ILE A 1 97 ? -5.453 1.263 2.144 1.00 97.38 97 ILE A O 1
ATOM 799 N N . ASP A 1 98 ? -4.188 0.091 0.682 1.00 96.88 98 ASP A N 1
ATOM 800 C CA . ASP A 1 98 ? -3.312 1.179 0.274 1.00 96.88 98 ASP A CA 1
ATOM 801 C C . ASP A 1 98 ? -3.639 1.564 -1.176 1.00 96.88 98 ASP A C 1
ATOM 803 O O . ASP A 1 98 ? -3.442 0.777 -2.095 1.00 96.88 98 ASP A O 1
ATOM 807 N N . LEU A 1 99 ? -4.168 2.772 -1.389 1.00 97.69 99 LEU A N 1
ATOM 808 C CA . LEU A 1 99 ? -4.445 3.330 -2.715 1.00 97.69 99 LEU A CA 1
ATOM 809 C C . LEU A 1 99 ? -3.281 4.233 -3.136 1.00 97.69 99 LEU A C 1
ATOM 811 O O . LEU A 1 99 ? -3.220 5.397 -2.725 1.00 97.69 99 LEU A O 1
ATOM 815 N N . PHE A 1 100 ? -2.346 3.719 -3.926 1.00 96.19 100 PHE A N 1
ATOM 816 C CA . PHE A 1 100 ? -1.251 4.494 -4.505 1.00 96.19 100 PHE A CA 1
ATOM 817 C C . PHE A 1 100 ? -1.749 5.321 -5.697 1.00 96.19 100 PHE A C 1
ATOM 819 O O . PHE A 1 100 ? -2.517 4.829 -6.519 1.00 96.19 100 PHE A O 1
ATOM 826 N N . SER A 1 101 ? -1.307 6.575 -5.772 1.00 92.81 101 SER A N 1
ATOM 827 C CA . SER A 1 101 ? -1.491 7.483 -6.908 1.00 92.81 101 SER A CA 1
ATOM 828 C C . SER A 1 101 ? -0.140 7.643 -7.592 1.00 92.81 101 SER A C 1
ATOM 830 O O . SER A 1 101 ? 0.772 8.319 -7.089 1.00 92.81 101 SER A O 1
ATOM 832 N N . GLY A 1 102 ? -0.011 6.953 -8.717 1.00 90.56 102 GLY A N 1
ATOM 833 C CA . GLY A 1 102 ? 1.204 6.884 -9.503 1.00 90.56 102 GLY A CA 1
ATOM 834 C C . GLY A 1 102 ? 2.390 6.206 -8.826 1.00 90.56 102 GLY A C 1
ATOM 835 O O . GLY A 1 102 ? 2.356 5.758 -7.677 1.00 90.56 102 GLY A O 1
ATOM 836 N N . LEU A 1 103 ? 3.487 6.134 -9.575 1.00 92.19 103 LEU A N 1
ATOM 837 C CA . LEU A 1 103 ? 4.728 5.487 -9.158 1.00 92.19 103 LEU A CA 1
ATOM 838 C C . LEU A 1 103 ? 5.778 6.521 -8.774 1.00 92.19 103 LEU A C 1
ATOM 840 O O . LEU A 1 103 ? 6.699 6.856 -9.522 1.00 92.19 103 LEU A O 1
ATOM 844 N N . LYS A 1 104 ? 5.597 7.052 -7.566 1.00 91.75 104 LYS A N 1
ATOM 845 C CA . LYS A 1 104 ? 6.379 8.162 -7.016 1.00 91.75 104 LYS A CA 1
ATOM 846 C C . LYS A 1 104 ? 7.407 7.669 -6.011 1.00 91.75 104 LYS A C 1
ATOM 848 O O . LYS A 1 104 ? 7.188 6.682 -5.330 1.00 91.75 104 LYS A O 1
ATOM 853 N N . TRP A 1 105 ? 8.516 8.388 -5.887 1.00 92.12 105 TRP A N 1
ATOM 854 C CA . TRP A 1 105 ? 9.488 8.302 -4.805 1.00 92.12 105 TRP A CA 1
ATOM 855 C C . TRP A 1 105 ? 9.933 9.714 -4.434 1.00 92.12 105 TRP A C 1
ATOM 857 O O . TRP A 1 105 ? 10.532 10.428 -5.235 1.00 92.12 105 TRP A O 1
ATOM 867 N N . ARG A 1 106 ? 9.638 10.126 -3.197 1.00 87.94 106 ARG A N 1
ATOM 868 C CA . ARG A 1 106 ? 9.919 11.481 -2.689 1.00 87.94 106 ARG A CA 1
ATOM 869 C C . ARG A 1 106 ? 9.331 12.611 -3.546 1.00 87.94 106 ARG A C 1
ATOM 871 O O . ARG A 1 106 ? 9.989 13.619 -3.790 1.00 87.94 106 ARG A O 1
ATOM 878 N N . GLY A 1 107 ? 8.105 12.411 -4.023 1.00 86.94 107 GLY A N 1
ATOM 879 C CA . GLY A 1 107 ? 7.425 13.338 -4.926 1.00 86.94 107 GLY A CA 1
ATOM 880 C C . GLY A 1 107 ? 7.922 13.295 -6.373 1.00 86.94 107 GLY A C 1
ATOM 881 O O . GLY A 1 107 ? 7.419 14.053 -7.185 1.00 86.94 107 GLY A O 1
ATOM 882 N N . LEU A 1 108 ? 8.888 12.439 -6.716 1.00 89.69 108 LEU A N 1
ATOM 883 C CA . LEU A 1 108 ? 9.391 12.293 -8.084 1.00 89.69 108 LEU A CA 1
ATOM 884 C C . LEU A 1 108 ? 8.839 11.018 -8.709 1.00 89.69 108 LEU A C 1
ATOM 886 O O . LEU A 1 108 ? 8.910 9.964 -8.081 1.00 89.69 108 LEU A O 1
ATOM 890 N N . ASN A 1 109 ? 8.356 11.075 -9.946 1.00 90.44 109 ASN A N 1
ATOM 891 C CA . ASN A 1 109 ? 7.908 9.874 -10.648 1.00 90.44 109 ASN A CA 1
ATOM 892 C C . ASN A 1 109 ? 9.125 9.015 -11.005 1.00 90.44 109 ASN A C 1
ATOM 894 O O . ASN A 1 109 ? 10.020 9.472 -11.723 1.00 90.44 109 ASN A O 1
ATOM 898 N N . PHE A 1 110 ? 9.183 7.785 -10.498 1.00 92.25 110 PHE A N 1
ATOM 899 C CA . PHE A 1 110 ? 10.217 6.833 -10.901 1.00 92.25 110 PHE A CA 1
ATOM 900 C C . PHE A 1 110 ? 9.817 6.036 -12.142 1.00 92.25 110 PHE A C 1
ATOM 902 O O . PHE A 1 110 ? 10.696 5.512 -12.812 1.00 92.25 110 PHE A O 1
ATOM 909 N N . MET A 1 111 ? 8.525 5.980 -12.463 1.00 90.56 111 MET A N 1
ATOM 910 C CA . MET A 1 111 ? 7.971 5.378 -13.673 1.00 90.56 111 MET A CA 1
ATOM 911 C C . MET A 1 111 ? 6.680 6.118 -14.055 1.00 90.56 111 MET A C 1
ATOM 913 O O . MET A 1 111 ? 6.006 6.661 -13.180 1.00 90.56 111 MET A O 1
ATOM 917 N N . ASP A 1 112 ? 6.351 6.149 -15.348 1.00 90.25 112 ASP A N 1
ATOM 918 C CA . ASP A 1 112 ? 5.019 6.544 -15.817 1.00 90.25 112 ASP A CA 1
ATOM 919 C C . ASP A 1 112 ? 4.038 5.377 -15.619 1.00 90.25 112 ASP A C 1
ATOM 921 O O . ASP A 1 112 ? 4.215 4.300 -16.189 1.00 90.25 112 ASP A O 1
ATOM 925 N N . GLU A 1 113 ? 3.013 5.579 -14.792 1.00 91.50 113 GLU A N 1
ATOM 926 C CA . GLU A 1 113 ? 2.001 4.562 -14.487 1.00 91.50 113 GLU A CA 1
ATOM 927 C C . GLU A 1 113 ? 1.241 4.071 -15.724 1.00 91.50 113 GLU A C 1
ATOM 929 O O . GLU A 1 113 ? 0.831 2.907 -15.754 1.00 91.50 113 GLU A O 1
ATOM 934 N N . LYS A 1 114 ? 1.113 4.909 -16.765 1.00 92.00 114 LYS A N 1
ATOM 935 C CA . LYS A 1 114 ? 0.418 4.556 -18.011 1.00 92.00 114 LYS A CA 1
ATOM 936 C C . LYS A 1 114 ? 1.012 3.321 -18.668 1.00 92.00 114 LYS A C 1
ATOM 938 O O . LYS A 1 114 ? 0.270 2.480 -19.158 1.00 92.00 114 LYS A O 1
ATOM 943 N N . ILE A 1 115 ? 2.333 3.170 -18.590 1.00 91.00 115 ILE A N 1
ATOM 944 C CA . ILE A 1 115 ? 3.049 2.031 -19.168 1.00 91.00 115 ILE A CA 1
ATOM 945 C C . ILE A 1 115 ? 2.545 0.708 -18.567 1.00 91.00 115 ILE A C 1
ATOM 947 O O . ILE A 1 115 ? 2.364 -0.282 -19.278 1.00 91.00 115 ILE A O 1
ATOM 951 N N . ILE A 1 116 ? 2.276 0.687 -17.258 1.00 92.56 116 ILE A N 1
ATOM 952 C CA . ILE A 1 116 ? 1.753 -0.510 -16.591 1.00 92.56 116 ILE A CA 1
ATOM 953 C C . ILE A 1 116 ? 0.268 -0.687 -16.903 1.00 92.56 116 ILE A C 1
ATOM 955 O O . ILE A 1 116 ? -0.162 -1.811 -17.163 1.00 92.56 116 ILE A O 1
ATOM 959 N N . PHE A 1 117 ? -0.514 0.395 -16.890 1.00 94.38 117 PHE A N 1
ATOM 960 C CA . PHE A 1 117 ? -1.950 0.331 -17.175 1.00 94.38 117 PHE A CA 1
ATOM 961 C C . PHE A 1 117 ? -2.251 -0.178 -18.589 1.00 94.38 117 PHE A C 1
ATOM 963 O O . PHE A 1 117 ? -3.162 -0.990 -18.757 1.00 94.38 117 PHE A O 1
ATOM 970 N N . GLU A 1 118 ? -1.449 0.204 -19.584 1.00 91.81 118 GLU A N 1
ATOM 971 C CA . GLU A 1 118 ? -1.539 -0.301 -20.962 1.00 91.81 118 GLU A CA 1
ATOM 972 C C . GLU A 1 118 ? -1.321 -1.820 -21.057 1.00 91.81 118 GLU A C 1
ATOM 974 O O . GLU A 1 118 ? -1.853 -2.470 -21.954 1.00 91.81 118 GLU A O 1
ATOM 979 N N . ASN A 1 119 ? -0.588 -2.401 -20.102 1.00 89.81 119 ASN A N 1
ATOM 980 C CA . ASN A 1 119 ? -0.238 -3.821 -20.055 1.00 89.81 119 ASN A CA 1
ATOM 981 C C . ASN A 1 119 ? -0.940 -4.575 -18.912 1.00 89.81 119 ASN A C 1
ATOM 983 O O . ASN A 1 119 ? -0.458 -5.626 -18.467 1.00 89.81 119 ASN A O 1
ATOM 987 N N . LYS A 1 120 ? -2.063 -4.048 -18.409 1.00 94.25 120 LYS A N 1
ATOM 988 C CA . LYS A 1 120 ? -2.819 -4.698 -17.337 1.00 94.25 120 LYS A CA 1
ATOM 989 C C . LYS A 1 120 ? -3.463 -5.998 -17.793 1.00 94.25 120 LYS A C 1
ATOM 991 O O . LYS A 1 120 ? -4.030 -6.098 -18.879 1.00 94.25 120 LYS A O 1
ATOM 996 N N . LEU A 1 121 ? -3.440 -6.991 -16.914 1.00 95.88 121 LEU A N 1
ATOM 997 C CA . LEU A 1 121 ? -4.059 -8.289 -17.135 1.00 95.88 121 LEU A CA 1
ATOM 998 C C . LEU A 1 121 ? -5.297 -8.426 -16.258 1.00 95.88 121 LEU A C 1
ATOM 1000 O O . LEU A 1 121 ? -5.287 -8.083 -15.076 1.00 95.88 121 LEU A O 1
ATOM 1004 N N . LYS A 1 122 ? -6.371 -8.969 -16.829 1.00 97.00 122 LYS A N 1
ATOM 1005 C CA . LYS A 1 122 ? -7.548 -9.351 -16.052 1.00 97.00 122 LYS A CA 1
ATOM 1006 C C . LYS A 1 122 ? -7.257 -10.643 -15.290 1.00 97.00 122 LYS A C 1
ATOM 1008 O O . LYS A 1 122 ? -6.888 -11.650 -15.891 1.00 97.00 122 LYS A O 1
ATOM 1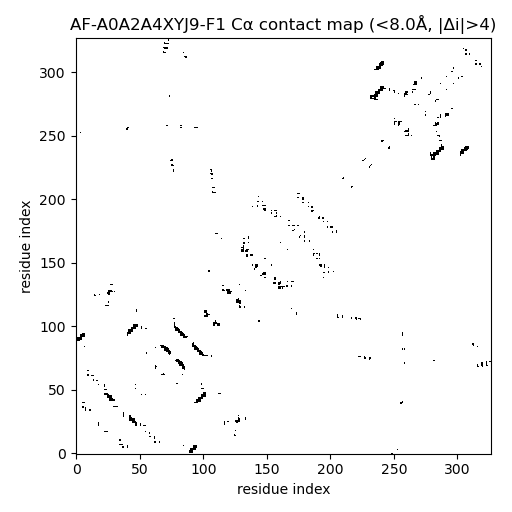013 N N . TYR A 1 123 ? -7.495 -10.633 -13.985 1.00 96.25 123 TYR A N 1
ATOM 1014 C CA . TYR A 1 123 ? -7.388 -11.794 -13.110 1.00 96.25 123 TYR A CA 1
ATOM 1015 C C . TYR A 1 123 ? -8.681 -11.933 -12.304 1.00 96.25 123 TYR A C 1
ATOM 1017 O O . TYR A 1 123 ? -8.961 -11.142 -11.408 1.00 96.25 123 TYR A O 1
ATOM 1025 N N . LYS A 1 124 ? -9.511 -12.931 -12.634 1.00 95.44 124 LYS A N 1
ATOM 1026 C CA . LYS A 1 124 ? -10.877 -13.066 -12.093 1.00 95.44 124 LYS A CA 1
ATOM 1027 C C . LYS A 1 124 ? -11.680 -11.752 -12.252 1.00 95.44 124 LYS A C 1
ATOM 1029 O O . LYS A 1 124 ? -11.949 -11.331 -13.377 1.00 95.44 124 LYS A O 1
ATOM 1034 N N . ILE A 1 125 ? -12.070 -11.128 -11.134 1.00 96.00 125 ILE A N 1
ATOM 1035 C CA . ILE A 1 125 ? -12.828 -9.870 -11.060 1.00 96.00 125 ILE A CA 1
ATOM 1036 C C . ILE A 1 125 ? -11.940 -8.624 -10.955 1.00 96.00 125 ILE A C 1
ATOM 1038 O O . ILE A 1 125 ? -12.478 -7.525 -10.927 1.00 96.00 125 ILE A O 1
ATOM 1042 N N . LEU A 1 126 ? -10.618 -8.771 -10.861 1.00 97.19 126 LEU A N 1
ATOM 1043 C CA . LEU A 1 126 ? -9.686 -7.664 -10.647 1.00 97.19 126 LEU A CA 1
ATOM 1044 C C . LEU A 1 126 ? -8.682 -7.531 -11.800 1.00 97.19 126 LEU A C 1
ATOM 1046 O O . LEU A 1 126 ? -8.625 -8.384 -12.690 1.00 97.19 126 LEU A O 1
ATOM 1050 N N . TYR A 1 127 ? -7.886 -6.465 -11.778 1.00 98.12 127 TYR A N 1
ATOM 1051 C CA . TYR A 1 127 ? -6.779 -6.247 -12.710 1.00 98.12 127 TYR A CA 1
ATOM 1052 C C . TYR A 1 127 ? -5.436 -6.266 -11.979 1.00 98.12 127 TYR A C 1
ATOM 1054 O O . TYR A 1 127 ? -5.333 -5.802 -10.842 1.00 98.12 127 TYR A O 1
ATOM 1062 N N . ILE A 1 128 ? -4.414 -6.807 -12.639 1.00 97.38 128 ILE A N 1
ATOM 1063 C CA . ILE A 1 128 ? -3.044 -6.946 -12.128 1.00 97.38 128 ILE A CA 1
ATOM 1064 C C . ILE A 1 128 ? -2.033 -6.455 -13.172 1.00 97.38 128 ILE A C 1
ATOM 1066 O O . ILE A 1 128 ? -2.351 -6.440 -14.366 1.00 97.38 128 ILE A O 1
ATOM 1070 N N . PRO A 1 129 ? -0.807 -6.085 -12.770 1.00 95.50 129 PRO A N 1
ATOM 1071 C CA . PRO A 1 129 ? 0.288 -5.900 -13.713 1.00 95.50 129 PRO A CA 1
ATOM 1072 C C . PRO A 1 129 ? 0.606 -7.211 -14.448 1.00 95.50 129 PRO A C 1
ATOM 1074 O O . PRO A 1 129 ? 0.381 -8.304 -13.926 1.00 95.50 129 PRO A O 1
ATOM 1077 N N . SER A 1 130 ? 1.195 -7.129 -15.641 1.00 93.62 130 SER A N 1
ATOM 1078 C CA . SER A 1 130 ? 1.882 -8.299 -16.197 1.00 93.62 130 SER A CA 1
ATOM 1079 C C . SER A 1 130 ? 3.105 -8.664 -15.348 1.00 93.62 130 SER A C 1
ATOM 1081 O O . SER A 1 130 ? 3.653 -7.821 -14.636 1.00 93.62 130 SER A O 1
ATOM 1083 N N . LYS A 1 131 ? 3.556 -9.922 -15.434 1.00 92.69 131 LYS A N 1
ATOM 1084 C CA . LYS A 1 131 ? 4.618 -10.467 -14.568 1.00 92.69 131 LYS A CA 1
ATOM 1085 C C . LYS A 1 131 ? 5.887 -9.607 -14.558 1.00 92.69 131 LYS A C 1
ATOM 1087 O O . LYS A 1 131 ? 6.390 -9.264 -13.491 1.00 92.69 131 LYS A O 1
ATOM 1092 N N . SER A 1 132 ? 6.347 -9.182 -15.732 1.00 92.06 132 SER A N 1
ATOM 1093 C CA . SER A 1 132 ? 7.541 -8.344 -15.872 1.00 92.06 132 SER A CA 1
ATOM 1094 C C . SER A 1 132 ? 7.377 -6.967 -15.225 1.00 92.06 132 SER A C 1
ATOM 1096 O O . SER A 1 132 ? 8.302 -6.469 -14.583 1.00 92.06 132 SER A O 1
ATOM 1098 N N . HIS A 1 133 ? 6.187 -6.367 -15.326 1.00 93.56 133 HIS A N 1
ATOM 1099 C CA . HIS A 1 133 ? 5.894 -5.088 -14.677 1.00 93.56 133 HIS A CA 1
ATOM 1100 C C . HIS A 1 133 ? 5.782 -5.254 -13.155 1.00 93.56 133 HIS A C 1
ATOM 1102 O O . HIS A 1 133 ? 6.313 -4.426 -12.416 1.00 93.56 133 HIS A O 1
ATOM 1108 N N . GLU A 1 134 ? 5.166 -6.340 -12.676 1.00 94.25 134 GLU A N 1
ATOM 1109 C CA . GLU A 1 134 ? 5.112 -6.679 -11.248 1.00 94.25 134 GLU A CA 1
ATOM 1110 C C . GLU A 1 134 ? 6.524 -6.816 -10.656 1.00 94.25 134 GLU A C 1
ATOM 1112 O O . GLU A 1 134 ? 6.842 -6.167 -9.652 1.00 94.25 134 GLU A O 1
ATOM 1117 N N . ALA A 1 135 ? 7.400 -7.593 -11.306 1.00 94.25 135 ALA A N 1
ATOM 1118 C CA . ALA A 1 135 ? 8.795 -7.748 -10.895 1.00 94.25 135 ALA A CA 1
ATOM 1119 C C . ALA A 1 135 ? 9.509 -6.398 -10.820 1.00 94.25 135 ALA A C 1
ATOM 1121 O O . ALA A 1 135 ? 10.133 -6.068 -9.808 1.00 94.25 135 ALA A O 1
ATOM 1122 N N . PHE A 1 136 ? 9.398 -5.603 -11.883 1.00 94.94 136 PHE A N 1
ATOM 1123 C CA . PHE A 1 136 ? 10.115 -4.345 -12.003 1.00 94.94 136 PHE A CA 1
ATOM 1124 C C . PHE A 1 136 ? 9.664 -3.316 -10.955 1.00 94.94 136 PHE A C 1
ATOM 1126 O O . PHE A 1 136 ? 10.501 -2.718 -10.270 1.00 94.94 136 PHE A O 1
ATOM 1133 N N . VAL A 1 137 ? 8.350 -3.162 -10.747 1.00 94.06 137 VAL A N 1
ATOM 1134 C CA . VAL A 1 137 ? 7.793 -2.294 -9.695 1.00 94.06 137 VAL A CA 1
ATOM 1135 C C . VAL A 1 137 ? 8.234 -2.765 -8.312 1.00 94.06 137 VAL A C 1
ATOM 1137 O O . VAL A 1 137 ? 8.656 -1.948 -7.489 1.00 94.06 137 VAL A O 1
ATOM 1140 N N . MET A 1 138 ? 8.194 -4.075 -8.053 1.00 93.31 138 MET A N 1
ATOM 1141 C CA . MET A 1 138 ? 8.634 -4.645 -6.781 1.00 93.31 138 MET A CA 1
ATOM 1142 C C . MET A 1 138 ? 10.121 -4.359 -6.518 1.00 93.31 138 MET A C 1
ATOM 1144 O O . MET A 1 138 ? 10.469 -3.921 -5.416 1.00 93.31 138 MET A O 1
ATOM 1148 N N . ILE A 1 139 ? 10.992 -4.546 -7.514 1.00 95.06 139 ILE A N 1
ATOM 1149 C CA . ILE A 1 139 ? 12.428 -4.249 -7.407 1.00 95.06 139 ILE A CA 1
ATOM 1150 C C . ILE A 1 139 ? 12.648 -2.767 -7.087 1.00 95.06 139 ILE A C 1
ATOM 1152 O O . ILE A 1 139 ? 13.302 -2.447 -6.087 1.00 95.06 139 ILE A O 1
ATOM 1156 N N . LEU A 1 140 ? 12.080 -1.856 -7.887 1.00 95.56 140 LEU A N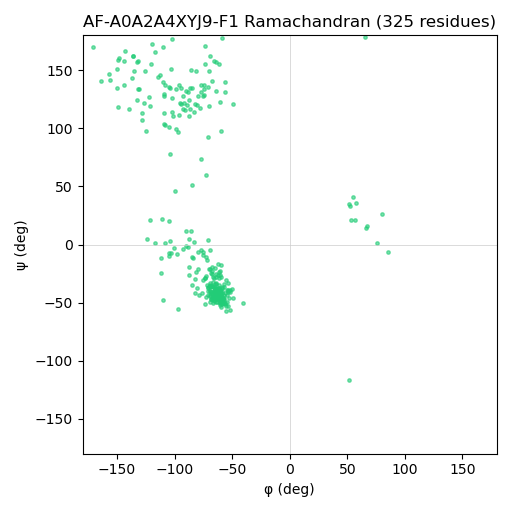 1
ATOM 1157 C CA . LEU A 1 140 ? 12.253 -0.417 -7.677 1.00 95.56 140 LEU A CA 1
ATOM 1158 C C . LEU A 1 140 ? 11.725 0.022 -6.311 1.00 95.56 140 LEU A C 1
ATOM 1160 O O . LEU A 1 140 ? 12.406 0.773 -5.607 1.00 95.56 140 LEU A O 1
ATOM 1164 N N . TYR A 1 141 ? 10.573 -0.497 -5.882 1.00 92.94 141 TYR A N 1
ATOM 1165 C CA . TYR A 1 141 ? 10.034 -0.231 -4.552 1.00 92.94 141 TYR A CA 1
ATOM 1166 C C . TYR A 1 141 ? 11.040 -0.604 -3.452 1.00 92.94 141 TYR A C 1
ATOM 1168 O O . TYR A 1 141 ? 11.370 0.225 -2.596 1.00 92.94 141 TYR A O 1
ATOM 1176 N N . TYR A 1 142 ? 11.589 -1.823 -3.478 1.00 94.12 142 TYR A N 1
ATOM 1177 C CA . TYR A 1 142 ? 12.540 -2.265 -2.455 1.00 94.12 142 TYR A CA 1
ATOM 1178 C C . TYR A 1 142 ? 13.858 -1.484 -2.491 1.00 94.12 142 TYR A C 1
ATOM 1180 O O . TYR A 1 142 ? 14.362 -1.104 -1.430 1.00 94.12 142 TYR A O 1
ATOM 1188 N N . ILE A 1 143 ? 14.394 -1.175 -3.673 1.00 95.19 143 ILE A N 1
ATOM 1189 C CA . ILE A 1 143 ? 15.619 -0.375 -3.817 1.00 95.19 143 ILE A CA 1
ATOM 1190 C C . ILE A 1 143 ? 15.420 1.047 -3.265 1.00 95.19 143 ILE A C 1
ATOM 1192 O O . ILE A 1 143 ? 16.253 1.568 -2.508 1.00 95.19 143 ILE A O 1
ATOM 1196 N N . LEU A 1 144 ? 14.313 1.694 -3.631 1.00 94.56 144 LEU A N 1
ATOM 1197 C CA . LEU A 1 144 ? 14.077 3.107 -3.342 1.00 94.56 144 LEU A CA 1
ATOM 1198 C C . LEU A 1 144 ? 13.634 3.348 -1.894 1.00 94.56 144 LEU A C 1
ATOM 1200 O O . LEU A 1 144 ? 14.146 4.278 -1.248 1.00 94.56 144 LEU A O 1
ATOM 1204 N N . TYR A 1 145 ? 12.728 2.509 -1.382 1.00 90.62 145 TYR A N 1
ATOM 1205 C CA . TYR A 1 145 ? 12.102 2.666 -0.067 1.00 90.62 145 TYR A CA 1
ATOM 1206 C C . TYR A 1 145 ? 12.774 1.836 1.022 1.00 90.62 145 TYR A C 1
ATOM 1208 O O . TYR A 1 145 ? 13.195 2.385 2.042 1.00 90.62 145 TYR A O 1
ATOM 1216 N N . ALA A 1 146 ? 12.880 0.522 0.818 1.00 89.75 146 ALA A N 1
ATOM 1217 C CA . ALA A 1 146 ? 13.367 -0.395 1.847 1.00 89.75 146 ALA A CA 1
ATOM 1218 C C . ALA A 1 146 ? 14.899 -0.441 1.935 1.00 89.75 146 ALA A C 1
ATOM 1220 O O . ALA A 1 146 ? 15.430 -0.782 2.989 1.00 89.75 146 ALA A O 1
ATOM 1221 N N . LYS A 1 147 ? 15.597 -0.085 0.846 1.00 92.81 147 LYS A N 1
ATOM 1222 C CA . LYS A 1 147 ? 1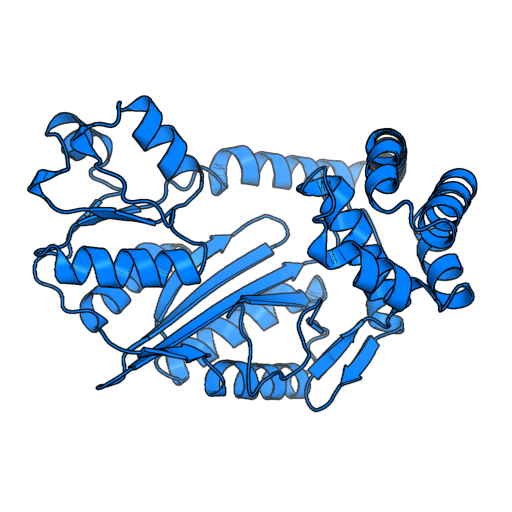7.060 -0.173 0.688 1.00 92.81 147 LYS A CA 1
ATOM 1223 C C . LYS A 1 147 ? 17.620 -1.585 0.900 1.00 92.81 147 LYS A C 1
ATOM 1225 O O . LYS A 1 147 ? 18.795 -1.735 1.208 1.00 92.81 147 LYS A O 1
ATOM 1230 N N . GLN A 1 148 ? 16.763 -2.590 0.768 1.00 94.12 148 GLN A N 1
ATOM 1231 C CA . GLN A 1 148 ? 17.076 -4.011 0.828 1.00 94.12 148 GLN A CA 1
ATOM 1232 C C . GLN A 1 148 ? 15.900 -4.780 0.227 1.00 94.12 148 GLN A C 1
ATOM 1234 O O . GLN A 1 148 ? 14.748 -4.415 0.483 1.00 94.12 148 GLN A O 1
ATOM 1239 N N . ILE A 1 149 ? 16.160 -5.840 -0.532 1.00 93.19 149 ILE A N 1
ATOM 1240 C CA . ILE A 1 149 ? 15.113 -6.750 -1.010 1.00 93.19 149 ILE A CA 1
ATOM 1241 C C . ILE A 1 149 ? 14.999 -7.883 0.008 1.00 93.19 149 ILE A C 1
ATOM 1243 O O . ILE A 1 149 ? 15.997 -8.482 0.393 1.00 93.19 149 ILE A O 1
ATOM 1247 N N . ARG A 1 150 ? 13.792 -8.170 0.511 1.00 90.38 150 ARG A N 1
ATOM 1248 C CA . ARG A 1 150 ? 13.646 -9.258 1.496 1.00 90.38 150 ARG A CA 1
ATOM 1249 C C . ARG A 1 150 ? 13.843 -10.602 0.796 1.00 90.38 150 ARG A C 1
ATOM 1251 O O . ARG A 1 150 ? 13.209 -10.837 -0.227 1.00 90.38 150 ARG A O 1
ATOM 1258 N N . GLN A 1 151 ? 14.606 -11.499 1.418 1.00 91.62 151 GLN A N 1
ATOM 1259 C CA . GLN A 1 151 ? 14.955 -12.818 0.872 1.00 91.62 151 GLN A CA 1
ATOM 1260 C C . GLN A 1 151 ? 13.748 -13.616 0.356 1.00 91.62 151 GLN A C 1
ATOM 1262 O O . GLN A 1 151 ? 13.810 -14.226 -0.705 1.00 91.62 151 GLN A O 1
ATOM 1267 N N . LYS A 1 152 ? 12.604 -13.542 1.051 1.00 91.06 152 LYS A N 1
ATOM 1268 C CA . LYS A 1 152 ? 11.365 -14.221 0.637 1.00 91.06 152 LYS A CA 1
ATOM 1269 C C . LYS A 1 152 ? 10.830 -13.812 -0.747 1.00 91.06 152 LYS A C 1
ATOM 1271 O O . LYS A 1 152 ? 9.981 -14.515 -1.275 1.00 91.06 152 LYS A O 1
ATOM 1276 N N . TYR A 1 153 ? 11.273 -12.682 -1.304 1.00 91.12 153 TYR A N 1
ATOM 1277 C CA . TYR A 1 153 ? 10.870 -12.213 -2.635 1.00 91.12 153 TYR A CA 1
ATOM 1278 C C . TYR A 1 153 ? 11.873 -12.557 -3.732 1.00 91.12 153 TYR A C 1
ATOM 1280 O O . TYR A 1 153 ? 11.566 -12.332 -4.896 1.00 91.12 153 TYR A O 1
ATOM 1288 N N . HIS A 1 154 ? 13.056 -13.083 -3.403 1.00 93.81 154 HIS A N 1
ATOM 1289 C CA . HIS A 1 154 ? 14.104 -13.328 -4.398 1.00 93.81 154 HIS A CA 1
ATOM 1290 C C . HIS A 1 154 ? 13.658 -14.300 -5.484 1.00 93.81 154 HIS A C 1
ATOM 1292 O O . HIS A 1 154 ? 13.726 -13.970 -6.663 1.00 93.81 154 HIS A O 1
ATOM 1298 N N . SER A 1 155 ? 13.142 -15.465 -5.088 1.00 91.69 155 SER A N 1
ATOM 1299 C CA . SER A 1 155 ? 12.644 -16.469 -6.031 1.00 91.69 155 SER A CA 1
ATOM 1300 C C . SER A 1 155 ? 11.494 -15.932 -6.879 1.00 91.69 155 SER A C 1
ATOM 1302 O O . SER A 1 155 ? 11.462 -16.175 -8.080 1.00 91.69 155 SER A O 1
ATOM 1304 N N . ASN A 1 156 ? 10.589 -15.155 -6.275 1.00 91.25 156 ASN A N 1
ATOM 1305 C CA . ASN A 1 156 ? 9.474 -14.546 -6.994 1.00 91.25 156 ASN A CA 1
ATOM 1306 C C . ASN A 1 156 ? 9.954 -13.514 -8.023 1.00 91.25 156 ASN A C 1
ATOM 1308 O O . ASN A 1 156 ? 9.459 -13.493 -9.140 1.00 91.25 156 ASN A O 1
ATOM 1312 N N . ILE A 1 157 ? 10.946 -12.685 -7.676 1.00 92.25 157 ILE A N 1
ATOM 1313 C CA . ILE A 1 157 ? 11.545 -11.723 -8.610 1.00 92.25 157 ILE A CA 1
ATOM 1314 C C . ILE A 1 157 ? 12.155 -12.450 -9.806 1.00 92.25 157 ILE A C 1
ATOM 1316 O O . ILE A 1 157 ? 11.875 -12.066 -10.938 1.00 92.25 157 ILE A O 1
ATOM 1320 N N . VAL A 1 158 ? 12.949 -13.498 -9.566 1.00 92.06 158 VAL A N 1
ATOM 1321 C CA . VAL A 1 158 ? 13.545 -14.294 -10.648 1.00 92.06 158 VAL A CA 1
ATOM 1322 C C . VAL A 1 158 ? 12.449 -14.888 -11.532 1.00 92.06 158 VAL A C 1
ATOM 1324 O O . VAL A 1 158 ? 12.501 -14.730 -12.745 1.00 92.06 158 VAL A O 1
ATOM 1327 N N . GLU A 1 159 ? 11.425 -15.508 -10.938 1.00 91.56 159 GLU A N 1
ATOM 1328 C CA . GLU A 1 159 ? 10.320 -16.129 -11.677 1.00 91.56 159 GLU A CA 1
ATOM 1329 C C . GLU A 1 159 ? 9.539 -15.126 -12.532 1.00 91.56 159 GLU A C 1
ATOM 1331 O O . GLU A 1 159 ? 9.295 -15.369 -13.714 1.00 91.56 159 GLU A O 1
ATOM 1336 N N . LEU A 1 160 ? 9.162 -13.988 -11.950 1.00 89.81 160 LEU A N 1
ATOM 1337 C CA . LEU A 1 160 ? 8.398 -12.949 -12.634 1.00 89.81 160 LEU A CA 1
ATOM 1338 C C . LEU A 1 160 ? 9.212 -12.248 -13.734 1.00 89.81 160 LEU A C 1
ATOM 1340 O O . LEU A 1 160 ? 8.621 -11.737 -14.682 1.00 89.81 160 LEU A O 1
ATOM 1344 N N . SER A 1 161 ? 10.545 -12.254 -13.633 1.00 87.69 161 SER A N 1
ATOM 1345 C CA . SER A 1 161 ? 11.449 -11.620 -14.606 1.00 87.69 161 SER A CA 1
ATOM 1346 C C . SER A 1 161 ? 11.848 -12.533 -15.773 1.00 87.69 161 SER A C 1
ATOM 1348 O O . SER A 1 161 ? 12.543 -12.078 -16.675 1.00 87.69 161 SER A O 1
ATOM 1350 N N . LYS A 1 162 ? 11.405 -13.802 -15.793 1.00 84.81 162 LYS A N 1
ATOM 1351 C CA . LYS A 1 162 ? 11.726 -14.769 -16.867 1.00 84.81 162 LYS A CA 1
ATOM 1352 C C . LYS A 1 162 ? 11.232 -14.354 -18.254 1.00 84.81 162 LYS A C 1
ATOM 1354 O O . LYS A 1 162 ? 11.761 -14.820 -19.260 1.00 84.81 162 LYS A O 1
ATOM 1359 N N . ASP A 1 163 ? 10.213 -13.503 -18.328 1.00 78.44 163 ASP A N 1
ATOM 1360 C CA . ASP A 1 163 ? 9.807 -12.860 -19.577 1.00 78.44 163 ASP A CA 1
ATOM 1361 C C . ASP A 1 163 ? 10.778 -11.710 -19.907 1.00 78.44 163 ASP A C 1
ATOM 1363 O O . ASP A 1 163 ? 10.475 -10.526 -19.741 1.00 78.44 163 ASP A O 1
ATOM 1367 N N . HIS A 1 164 ? 11.986 -12.080 -20.348 1.00 69.00 164 HIS A N 1
ATOM 1368 C CA . HIS A 1 164 ? 13.059 -11.133 -20.663 1.00 69.00 164 HIS A CA 1
ATOM 1369 C C . HIS A 1 164 ? 12.647 -10.037 -21.659 1.00 69.00 164 HIS A C 1
ATOM 1371 O O . HIS A 1 164 ? 13.027 -8.889 -21.427 1.00 69.00 164 HIS A O 1
ATOM 1377 N N . PRO A 1 165 ? 11.861 -10.307 -22.725 1.00 79.19 165 PRO A N 1
ATOM 1378 C CA . PRO A 1 165 ? 11.380 -9.248 -23.609 1.00 79.19 165 PRO A CA 1
ATOM 1379 C C . PRO A 1 165 ? 10.509 -8.217 -22.883 1.00 79.19 165 PRO A C 1
ATOM 1381 O O . PRO A 1 165 ? 10.744 -7.015 -23.018 1.00 79.19 165 PRO A O 1
ATOM 1384 N N . GLY A 1 166 ? 9.546 -8.668 -22.071 1.00 83.50 166 GLY A N 1
ATOM 1385 C CA . GLY A 1 166 ? 8.684 -7.772 -21.301 1.00 83.50 166 GLY A CA 1
ATOM 1386 C C . GLY A 1 166 ? 9.458 -6.974 -20.252 1.00 83.50 166 GLY A C 1
ATOM 1387 O O . GLY A 1 166 ? 9.242 -5.769 -20.111 1.00 83.50 166 GLY A O 1
ATOM 1388 N N . PHE A 1 167 ? 10.395 -7.615 -19.546 1.00 87.00 167 PHE A N 1
ATOM 1389 C CA . PHE A 1 167 ? 11.224 -6.945 -18.540 1.00 87.00 167 PHE A CA 1
ATOM 1390 C C . PHE A 1 167 ? 12.199 -5.948 -19.179 1.00 87.00 167 PHE A C 1
ATOM 1392 O O . PHE A 1 167 ? 12.372 -4.834 -18.679 1.00 87.00 167 PHE A O 1
ATOM 1399 N N . GLY A 1 168 ? 12.806 -6.313 -20.308 1.00 83.06 168 GLY A N 1
ATOM 1400 C CA . GLY A 1 168 ? 13.677 -5.440 -21.093 1.00 83.06 168 GLY A CA 1
ATOM 1401 C C . GLY A 1 168 ? 12.954 -4.182 -21.577 1.00 83.06 168 GLY A C 1
ATOM 1402 O O . GLY A 1 168 ? 13.492 -3.086 -21.447 1.00 83.06 168 GLY A O 1
ATOM 1403 N N . LEU A 1 169 ? 11.711 -4.318 -22.046 1.00 86.25 169 LEU A N 1
ATOM 1404 C CA . LEU A 1 169 ? 10.913 -3.194 -22.539 1.00 86.25 169 LEU A CA 1
ATOM 1405 C C . LEU A 1 169 ? 10.553 -2.198 -21.426 1.00 86.25 169 LEU A C 1
ATOM 1407 O O . LEU A 1 169 ? 10.816 -1.002 -21.561 1.00 86.25 169 LEU A O 1
ATOM 1411 N N . ILE A 1 170 ? 10.022 -2.679 -20.295 1.00 90.69 170 ILE A N 1
ATOM 1412 C CA . ILE A 1 170 ? 9.646 -1.791 -19.179 1.00 90.69 170 ILE A CA 1
ATOM 1413 C C . ILE A 1 170 ? 10.864 -1.093 -18.562 1.00 90.69 170 ILE A C 1
ATOM 1415 O O . ILE A 1 170 ? 10.814 0.088 -18.195 1.00 90.69 170 ILE A O 1
ATOM 1419 N N . SER A 1 171 ? 11.983 -1.811 -18.466 1.00 88.56 171 SER A N 1
ATOM 1420 C CA . SER A 1 171 ? 13.229 -1.263 -17.941 1.00 88.56 171 SER A CA 1
ATOM 1421 C C . SER A 1 171 ? 13.856 -0.253 -18.897 1.00 88.56 171 SER A C 1
ATOM 1423 O O . SER A 1 171 ? 14.331 0.770 -18.421 1.00 88.56 171 SER A O 1
ATOM 1425 N N . GLU A 1 172 ? 13.784 -0.444 -20.215 1.00 87.75 172 GLU A N 1
ATOM 1426 C CA . GLU A 1 172 ? 14.249 0.536 -21.209 1.00 87.75 172 GLU A CA 1
ATOM 1427 C C . GLU A 1 172 ? 13.418 1.827 -21.208 1.00 87.75 172 GLU A C 1
ATOM 1429 O O . GLU A 1 172 ? 13.959 2.927 -21.325 1.00 87.75 172 GLU A O 1
ATOM 1434 N N . GLN A 1 173 ? 12.106 1.728 -20.992 1.00 86.62 173 GLN A N 1
ATOM 1435 C CA . GLN A 1 173 ? 11.248 2.909 -20.843 1.00 86.62 173 GLN A CA 1
ATOM 1436 C C . GLN A 1 173 ? 11.528 3.671 -19.528 1.00 86.62 173 GLN A C 1
ATOM 1438 O O . GLN A 1 173 ? 11.247 4.872 -19.399 1.00 86.62 173 GLN A O 1
ATOM 1443 N N . THR A 1 174 ? 12.130 3.002 -18.539 1.00 87.25 174 THR A N 1
ATOM 1444 C CA . THR A 1 174 ? 12.278 3.532 -17.174 1.00 87.25 174 THR A CA 1
ATOM 1445 C C . THR A 1 174 ? 13.712 3.857 -16.762 1.00 87.25 174 THR A C 1
ATOM 1447 O O . THR A 1 174 ? 13.908 4.736 -15.926 1.00 87.25 174 THR A O 1
ATOM 1450 N N . LEU A 1 175 ? 14.721 3.236 -17.355 1.00 91.62 175 LEU A N 1
ATOM 1451 C CA . LEU A 1 175 ? 16.131 3.348 -16.983 1.00 91.62 175 LEU A CA 1
ATOM 1452 C C . LEU A 1 175 ? 16.999 3.494 -18.232 1.00 91.62 175 LEU A C 1
ATOM 1454 O O . LEU A 1 175 ? 16.573 3.174 -19.339 1.00 91.62 175 LEU A O 1
ATOM 1458 N N . ASN A 1 176 ? 18.233 3.972 -18.072 1.00 92.19 176 ASN A N 1
ATOM 1459 C CA . ASN A 1 176 ? 19.192 3.919 -19.174 1.00 92.19 176 ASN A CA 1
ATOM 1460 C C . ASN A 1 176 ? 19.636 2.470 -19.477 1.00 92.19 176 ASN A C 1
ATOM 1462 O O . ASN A 1 176 ? 19.508 1.572 -18.641 1.00 92.19 176 ASN A O 1
ATOM 1466 N N . HIS A 1 177 ? 20.206 2.260 -20.668 1.00 91.94 177 HIS A N 1
ATOM 1467 C CA . HIS A 1 177 ? 20.660 0.941 -21.123 1.00 91.94 177 HIS A CA 1
ATOM 1468 C C . HIS A 1 177 ? 21.671 0.284 -20.165 1.00 91.94 177 HIS A C 1
ATOM 1470 O O . HIS A 1 177 ? 21.528 -0.889 -19.854 1.00 91.94 177 HIS A O 1
ATOM 1476 N N . GLN A 1 178 ? 22.634 1.039 -19.624 1.00 93.75 178 GLN A N 1
ATOM 1477 C CA . GLN A 1 178 ? 23.640 0.513 -18.700 1.00 93.75 178 GLN A CA 1
ATOM 1478 C C . GLN A 1 178 ? 23.003 -0.041 -17.417 1.00 93.75 178 GLN A C 1
ATOM 1480 O O . GLN A 1 178 ? 23.363 -1.130 -16.977 1.00 93.75 178 GLN A O 1
ATOM 1485 N N . LEU A 1 179 ? 22.054 0.683 -16.813 1.00 94.44 179 LEU A N 1
ATOM 1486 C CA . LEU A 1 179 ? 21.364 0.219 -15.606 1.00 94.44 179 LEU A CA 1
ATOM 1487 C C . LEU A 1 179 ? 20.445 -0.955 -15.875 1.00 94.44 179 LEU A C 1
ATOM 1489 O O . LEU A 1 179 ? 20.397 -1.875 -15.062 1.00 94.44 179 LEU A O 1
ATOM 1493 N N . ARG A 1 180 ? 19.741 -0.934 -17.006 1.00 93.00 180 ARG A N 1
ATOM 1494 C CA . ARG A 1 180 ? 18.952 -2.076 -17.458 1.00 93.00 180 ARG A CA 1
ATOM 1495 C C . ARG A 1 180 ? 19.823 -3.326 -17.556 1.00 93.00 180 ARG A C 1
ATOM 1497 O O . ARG A 1 180 ? 19.470 -4.346 -16.975 1.00 93.00 180 ARG A O 1
ATOM 1504 N N . ASP A 1 181 ? 20.942 -3.237 -18.267 1.00 93.00 181 ASP A N 1
ATOM 1505 C CA . ASP A 1 181 ? 21.796 -4.391 -18.551 1.00 93.00 181 ASP A CA 1
ATOM 1506 C C . ASP A 1 181 ? 22.407 -4.946 -17.254 1.00 93.00 181 ASP A C 1
ATOM 1508 O O . ASP A 1 181 ? 22.378 -6.152 -17.029 1.00 93.00 181 ASP A O 1
ATOM 1512 N N . GLN A 1 182 ? 22.835 -4.071 -16.333 1.00 95.19 182 GLN A N 1
ATOM 1513 C CA . GLN A 1 182 ? 23.284 -4.476 -14.993 1.00 95.19 182 GLN A CA 1
ATOM 1514 C C . GLN A 1 182 ? 22.170 -5.126 -14.158 1.00 95.19 182 GLN A C 1
ATOM 1516 O O . GLN A 1 182 ? 22.420 -6.073 -13.414 1.00 95.19 182 GLN A O 1
ATOM 1521 N N . MET A 1 183 ? 20.936 -4.616 -14.242 1.00 94.88 183 MET A N 1
ATOM 1522 C CA . MET A 1 183 ? 19.796 -5.220 -13.547 1.00 94.88 183 MET A CA 1
ATOM 1523 C C . MET A 1 183 ? 19.495 -6.619 -14.077 1.00 94.88 183 MET A C 1
ATOM 1525 O O . MET A 1 183 ? 19.291 -7.526 -13.272 1.00 94.88 183 MET A O 1
ATOM 1529 N N . LEU A 1 184 ? 19.482 -6.790 -15.400 1.00 92.19 184 LEU A N 1
ATOM 1530 C CA . LEU A 1 184 ? 19.279 -8.087 -16.042 1.00 92.19 184 LEU A CA 1
ATOM 1531 C C . LEU A 1 184 ? 20.386 -9.069 -15.653 1.00 92.19 184 LEU A C 1
ATOM 1533 O O . LEU A 1 184 ? 20.075 -10.160 -15.196 1.00 92.19 184 LEU A O 1
ATOM 1537 N N . GLU A 1 185 ? 21.653 -8.653 -15.691 1.00 93.94 185 GLU A N 1
ATOM 1538 C CA . GLU A 1 185 ? 22.782 -9.493 -15.274 1.00 93.94 185 GLU A CA 1
ATOM 1539 C C . GLU A 1 185 ? 22.634 -9.995 -13.825 1.00 93.94 185 GLU A C 1
ATOM 1541 O O . GLU A 1 185 ? 22.857 -11.175 -13.541 1.00 93.94 185 GLU A O 1
ATOM 1546 N N . PHE A 1 186 ? 22.218 -9.133 -12.891 1.00 95.69 186 PHE A N 1
ATOM 1547 C CA . PHE A 1 186 ? 21.973 -9.564 -11.511 1.00 95.69 186 PHE A CA 1
ATOM 1548 C C . PHE A 1 186 ? 20.781 -10.514 -11.385 1.00 95.69 186 PHE A C 1
ATOM 1550 O O . PHE A 1 186 ? 20.826 -11.428 -10.560 1.00 95.69 186 PHE A O 1
ATOM 1557 N N . ILE A 1 187 ? 19.723 -10.320 -12.172 1.00 93.25 187 ILE A N 1
ATOM 1558 C CA . ILE A 1 187 ? 18.552 -11.205 -12.172 1.00 93.25 187 ILE A CA 1
ATOM 1559 C C . ILE A 1 187 ? 18.922 -12.580 -12.738 1.00 93.25 187 ILE A C 1
ATOM 1561 O O . ILE A 1 187 ? 18.633 -13.590 -12.094 1.00 93.25 187 ILE A O 1
ATOM 1565 N N . ASP A 1 188 ? 19.619 -12.615 -13.873 1.00 91.31 188 ASP A N 1
ATOM 1566 C CA . ASP A 1 188 ? 20.018 -13.835 -14.584 1.00 91.31 188 ASP A CA 1
ATOM 1567 C C . ASP A 1 188 ? 20.952 -14.703 -13.736 1.00 91.31 188 ASP A C 1
ATOM 1569 O O . ASP A 1 188 ? 20.827 -15.927 -13.698 1.00 91.31 188 ASP A O 1
ATOM 1573 N N . ASN A 1 189 ? 21.840 -14.061 -12.975 1.00 93.75 189 ASN A N 1
ATOM 1574 C CA . ASN A 1 189 ? 22.746 -14.735 -12.047 1.00 93.75 189 ASN A CA 1
ATOM 1575 C C . ASN A 1 189 ? 22.104 -15.055 -10.681 1.00 93.75 189 ASN A C 1
ATOM 1577 O O . ASN A 1 189 ? 22.787 -15.550 -9.781 1.00 93.75 189 ASN A O 1
ATOM 1581 N N . GLY A 1 190 ? 20.818 -14.742 -10.476 1.00 92.62 190 GLY A N 1
ATOM 1582 C CA . GLY A 1 190 ? 20.118 -14.930 -9.198 1.00 92.62 190 GLY A CA 1
ATOM 1583 C C . GLY A 1 190 ? 20.640 -14.044 -8.056 1.00 92.62 190 GLY A C 1
ATOM 1584 O O . GLY A 1 190 ? 20.325 -14.272 -6.887 1.00 92.62 190 GLY A O 1
ATOM 1585 N N . GLN A 1 191 ? 21.427 -13.016 -8.369 1.00 95.19 191 GLN A N 1
ATOM 1586 C CA . GLN A 1 191 ? 22.075 -12.094 -7.435 1.00 95.19 191 GLN A CA 1
ATOM 1587 C C . GLN A 1 191 ? 21.135 -10.949 -7.025 1.00 95.19 191 GLN A C 1
ATOM 1589 O O . GLN A 1 191 ? 21.490 -9.772 -7.079 1.00 95.19 191 GLN A O 1
ATOM 1594 N N . ILE A 1 192 ? 19.920 -11.280 -6.582 1.00 95.81 192 ILE A N 1
ATOM 1595 C CA . ILE A 1 192 ? 18.860 -10.293 -6.318 1.00 95.81 192 ILE A CA 1
ATOM 1596 C C . ILE A 1 192 ? 19.273 -9.241 -5.280 1.00 95.81 192 ILE A C 1
ATOM 1598 O O . ILE A 1 192 ? 18.977 -8.060 -5.454 1.00 95.81 192 ILE A O 1
ATOM 1602 N N . ASP A 1 193 ? 20.015 -9.612 -4.236 1.00 94.56 193 ASP A N 1
ATOM 1603 C CA . ASP A 1 193 ? 20.500 -8.643 -3.241 1.00 94.56 193 ASP A CA 1
ATOM 1604 C C . ASP A 1 193 ? 21.434 -7.578 -3.839 1.00 94.56 193 ASP A C 1
ATOM 1606 O O . ASP A 1 193 ? 21.458 -6.436 -3.368 1.00 94.56 193 ASP A O 1
ATOM 1610 N N . MET A 1 194 ? 22.155 -7.913 -4.915 1.00 96.12 194 MET A N 1
ATOM 1611 C CA . MET A 1 194 ? 23.080 -6.994 -5.580 1.00 96.12 194 MET A CA 1
ATOM 1612 C C . MET A 1 194 ? 22.357 -5.867 -6.318 1.00 96.12 194 MET A C 1
ATOM 1614 O O . MET A 1 194 ? 22.941 -4.794 -6.479 1.00 96.12 194 MET A O 1
ATOM 1618 N N . LEU A 1 195 ? 21.071 -6.022 -6.663 1.00 96.44 195 LEU A N 1
ATOM 1619 C CA . LEU A 1 195 ? 20.258 -4.954 -7.267 1.00 96.44 195 LEU A CA 1
ATOM 1620 C C . LEU A 1 195 ? 20.240 -3.679 -6.406 1.00 96.44 195 LEU A C 1
ATOM 1622 O O . LEU A 1 195 ? 20.180 -2.563 -6.922 1.00 96.44 195 LEU A O 1
ATOM 1626 N N . VAL A 1 196 ? 20.360 -3.815 -5.082 1.00 96.31 196 VAL A N 1
ATOM 1627 C CA . VAL A 1 196 ? 20.411 -2.680 -4.146 1.00 96.31 196 VAL A CA 1
ATOM 1628 C C . VAL A 1 196 ? 21.654 -1.810 -4.369 1.00 96.31 196 VAL A C 1
ATOM 1630 O O . VAL A 1 196 ? 21.601 -0.599 -4.133 1.00 96.31 196 VAL A O 1
ATOM 1633 N N . SER A 1 197 ? 22.754 -2.380 -4.870 1.00 96.62 197 SER A N 1
ATOM 1634 C CA . SER A 1 197 ? 23.974 -1.625 -5.189 1.00 96.62 197 SER A CA 1
ATOM 1635 C C . SER A 1 197 ? 23.746 -0.575 -6.288 1.00 96.62 197 SER A C 1
ATOM 1637 O O . SER A 1 197 ? 24.381 0.481 -6.280 1.00 96.62 197 SER A O 1
ATOM 1639 N N . LEU A 1 198 ? 22.755 -0.789 -7.164 1.00 96.81 198 LEU A N 1
ATOM 1640 C CA . LEU A 1 198 ? 22.398 0.127 -8.254 1.00 96.81 198 LEU A CA 1
ATOM 1641 C C . LEU A 1 198 ? 21.637 1.368 -7.779 1.00 96.81 198 LEU A C 1
ATOM 1643 O O . LEU A 1 198 ? 21.463 2.328 -8.533 1.00 96.81 198 LEU A O 1
ATOM 1647 N N . ARG A 1 199 ? 21.215 1.400 -6.509 1.00 96.44 199 ARG 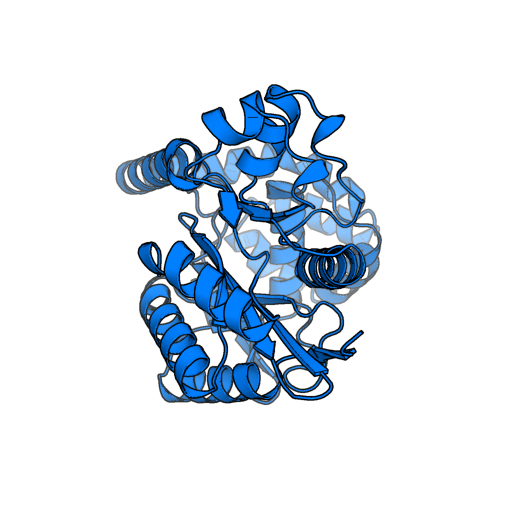A N 1
ATOM 1648 C CA . ARG A 1 199 ? 20.364 2.455 -5.947 1.00 96.44 199 ARG A CA 1
ATOM 1649 C C . ARG A 1 199 ? 20.860 3.866 -6.247 1.00 96.44 199 ARG A C 1
ATOM 1651 O O . ARG A 1 199 ? 20.056 4.734 -6.574 1.00 96.44 199 ARG A O 1
ATOM 1658 N N . GLY A 1 200 ? 22.157 4.125 -6.076 1.00 96.25 200 GLY A N 1
ATOM 1659 C CA . GLY A 1 200 ? 22.721 5.465 -6.272 1.00 96.25 200 GLY A CA 1
ATOM 1660 C C . GLY A 1 200 ? 22.535 5.968 -7.704 1.00 96.25 200 GLY A C 1
ATOM 1661 O O . GLY A 1 200 ? 22.161 7.122 -7.914 1.00 96.25 200 GLY A O 1
ATOM 1662 N N . GLN A 1 201 ? 22.730 5.077 -8.672 1.00 96.25 201 GLN A N 1
ATOM 1663 C CA . GLN A 1 201 ? 22.588 5.377 -10.090 1.00 96.25 201 GLN A CA 1
ATOM 1664 C C . GLN A 1 201 ? 21.111 5.543 -10.479 1.00 96.25 201 GLN A C 1
ATOM 1666 O O . GLN A 1 201 ? 20.760 6.555 -11.080 1.00 96.25 201 GLN A O 1
ATOM 1671 N N . ILE A 1 202 ? 20.231 4.640 -10.024 1.00 95.75 202 ILE A N 1
ATOM 1672 C CA . ILE A 1 202 ? 18.775 4.738 -10.241 1.00 95.75 202 ILE A CA 1
ATOM 1673 C C . ILE A 1 202 ? 18.233 6.067 -9.694 1.00 95.75 202 ILE A C 1
ATOM 1675 O O . ILE A 1 202 ? 17.499 6.783 -10.373 1.00 95.75 202 ILE A O 1
ATOM 1679 N N . VAL A 1 203 ? 18.635 6.456 -8.479 1.00 95.00 203 VAL A N 1
ATOM 1680 C CA . VAL A 1 203 ? 18.230 7.741 -7.887 1.00 95.00 203 VAL A CA 1
ATOM 1681 C C . VAL A 1 203 ? 18.698 8.921 -8.740 1.00 95.00 203 VAL A C 1
ATOM 1683 O O . VAL A 1 203 ? 17.927 9.859 -8.944 1.00 95.00 203 VAL A O 1
ATOM 1686 N N . LYS A 1 204 ? 19.936 8.887 -9.249 1.00 93.62 204 LYS A N 1
ATOM 1687 C CA . LYS A 1 204 ? 20.471 9.944 -10.119 1.00 93.62 204 LYS A CA 1
ATOM 1688 C C . LYS A 1 204 ? 19.638 10.088 -11.394 1.00 93.62 204 LYS A C 1
ATOM 1690 O O . LYS A 1 204 ? 19.371 11.215 -11.807 1.00 93.62 204 LYS A O 1
ATOM 1695 N N . GLU A 1 205 ? 19.191 8.983 -11.981 1.00 92.12 205 GLU A N 1
ATOM 1696 C CA . GLU A 1 205 ? 18.328 9.009 -13.165 1.00 92.12 205 GLU A CA 1
ATOM 1697 C C . GLU A 1 205 ? 16.936 9.548 -12.891 1.00 92.12 205 GLU A C 1
ATOM 1699 O O . GLU A 1 205 ? 16.473 10.416 -13.629 1.00 92.12 205 GLU A O 1
ATOM 1704 N N . ILE A 1 206 ? 16.286 9.081 -11.822 1.00 91.69 206 ILE A N 1
ATOM 1705 C CA . ILE A 1 206 ? 14.957 9.563 -11.431 1.00 91.69 206 ILE A CA 1
ATOM 1706 C C . ILE A 1 206 ? 15.015 11.074 -11.210 1.00 91.69 206 ILE A C 1
ATOM 1708 O O . ILE A 1 206 ? 14.218 11.820 -11.781 1.00 91.69 206 ILE A O 1
ATOM 1712 N N . VAL A 1 207 ? 15.997 11.549 -10.439 1.00 89.62 207 VAL A N 1
ATOM 1713 C CA . VAL A 1 207 ? 16.192 12.983 -10.199 1.00 89.62 207 VAL A CA 1
ATOM 1714 C C . VAL A 1 207 ? 16.466 13.718 -11.512 1.00 89.62 207 VAL A C 1
ATOM 1716 O O . VAL A 1 207 ? 15.795 14.705 -11.798 1.00 89.62 207 VAL A O 1
ATOM 1719 N N . GLY A 1 208 ? 17.390 13.232 -12.343 1.00 88.62 208 GLY A N 1
ATOM 1720 C CA . GLY A 1 208 ? 17.733 13.866 -13.618 1.00 88.62 208 GLY A CA 1
ATOM 1721 C C . GLY A 1 208 ? 16.555 13.959 -14.595 1.00 88.62 208 GLY A C 1
ATOM 1722 O O . GLY A 1 208 ? 16.376 14.992 -15.238 1.00 88.62 208 GLY A O 1
ATOM 1723 N N . ARG A 1 209 ? 15.723 12.915 -14.681 1.00 87.25 209 ARG A N 1
ATOM 1724 C CA . ARG A 1 209 ? 14.514 12.871 -15.519 1.00 87.25 209 ARG A CA 1
ATOM 1725 C C . ARG A 1 209 ? 13.470 13.873 -15.045 1.00 87.25 209 ARG A C 1
ATOM 1727 O O . ARG A 1 209 ? 12.955 14.642 -15.849 1.00 87.25 209 ARG A O 1
ATOM 1734 N N . ASN A 1 210 ? 13.198 13.898 -13.743 1.00 86.94 210 ASN A N 1
ATOM 1735 C CA . ASN A 1 210 ? 12.188 14.788 -13.182 1.00 86.94 210 ASN A CA 1
ATOM 1736 C C . ASN A 1 210 ? 12.662 16.252 -13.185 1.00 86.94 210 ASN A C 1
ATOM 1738 O O . ASN A 1 210 ? 11.865 17.143 -13.456 1.00 86.94 210 ASN A O 1
ATOM 1742 N N . LEU A 1 211 ? 13.950 16.545 -12.975 1.00 79.94 211 LEU A N 1
ATOM 1743 C CA . LEU A 1 211 ? 14.457 17.924 -13.030 1.00 79.94 211 LEU A CA 1
ATOM 1744 C C . LEU A 1 211 ? 14.332 18.565 -14.418 1.00 79.94 211 LEU A C 1
ATOM 1746 O O . LEU A 1 211 ? 14.203 19.780 -14.495 1.00 79.94 211 LEU A O 1
ATOM 1750 N N . LYS A 1 212 ? 14.297 17.787 -15.507 1.00 70.69 212 LYS A N 1
ATOM 1751 C CA . LYS A 1 212 ? 13.995 18.320 -16.851 1.00 70.69 212 LYS A CA 1
ATOM 1752 C C . LYS A 1 212 ? 12.565 18.874 -16.960 1.00 70.69 212 LYS A C 1
ATOM 1754 O O . LYS A 1 212 ? 12.303 19.718 -17.807 1.00 70.69 212 LYS A O 1
ATOM 1759 N N . LEU A 1 213 ? 11.663 18.461 -16.067 1.00 66.75 213 LEU A N 1
ATOM 1760 C CA . LEU A 1 213 ? 10.268 18.906 -15.956 1.00 66.75 213 LEU A CA 1
ATOM 1761 C C . LEU A 1 213 ? 10.114 19.969 -14.842 1.00 66.75 213 LEU A C 1
ATOM 1763 O O . LEU A 1 213 ? 9.231 19.879 -13.989 1.00 66.75 213 LEU A O 1
ATOM 1767 N N . VAL A 1 214 ? 11.025 20.953 -14.830 1.00 62.66 214 VAL A N 1
ATOM 1768 C CA . VAL A 1 214 ? 11.376 21.847 -13.701 1.00 62.66 214 VAL A CA 1
ATOM 1769 C C . VAL A 1 214 ? 10.182 22.340 -12.868 1.00 62.66 214 VAL A C 1
ATOM 1771 O O . VAL A 1 214 ? 10.204 22.228 -11.643 1.00 62.66 214 VAL A O 1
ATOM 1774 N N . LEU A 1 215 ? 9.133 22.883 -13.494 1.00 63.25 215 LEU A N 1
ATOM 1775 C CA . LEU A 1 215 ? 8.021 23.508 -12.763 1.00 63.25 215 LEU A CA 1
ATOM 1776 C C . LEU A 1 215 ? 7.136 22.484 -12.033 1.00 63.25 215 LEU A C 1
ATOM 1778 O O . LEU A 1 215 ? 6.788 22.683 -10.867 1.00 63.25 215 LEU A O 1
ATOM 1782 N N . THR A 1 216 ? 6.800 21.373 -12.692 1.00 66.50 216 THR A N 1
ATOM 1783 C CA . THR A 1 216 ? 5.950 20.319 -12.118 1.00 66.50 216 THR A CA 1
ATOM 1784 C C . THR A 1 216 ? 6.682 19.584 -10.998 1.00 66.50 216 THR A C 1
ATOM 1786 O O . THR A 1 216 ? 6.128 19.389 -9.916 1.00 66.50 216 THR A O 1
ATOM 1789 N N . SER A 1 217 ? 7.958 19.266 -11.213 1.00 71.56 217 SER A N 1
ATOM 1790 C CA . SER A 1 217 ? 8.774 18.505 -10.262 1.00 71.56 217 SER A CA 1
ATOM 1791 C C . SER A 1 217 ? 9.097 19.285 -8.993 1.00 71.56 217 SER A C 1
ATOM 1793 O O . SER A 1 217 ? 9.124 18.704 -7.910 1.00 71.56 217 SER A O 1
ATOM 1795 N N . LEU A 1 218 ? 9.287 20.608 -9.081 1.00 78.25 218 LEU A N 1
ATOM 1796 C CA . LEU A 1 218 ? 9.452 21.442 -7.888 1.00 78.25 218 LEU A CA 1
ATOM 1797 C C . LEU A 1 218 ? 8.170 21.478 -7.059 1.00 78.25 218 LEU A C 1
ATOM 1799 O O . LEU A 1 218 ? 8.233 21.283 -5.847 1.00 78.25 218 LEU A O 1
ATOM 1803 N N . LYS A 1 219 ? 7.005 21.668 -7.690 1.00 81.31 219 LYS A N 1
ATOM 1804 C CA . LYS A 1 219 ? 5.716 21.638 -6.982 1.00 81.31 219 LYS A CA 1
ATOM 1805 C C . LYS A 1 219 ? 5.505 20.301 -6.272 1.00 81.31 219 LYS A C 1
ATOM 1807 O O . LYS A 1 219 ? 5.143 20.300 -5.098 1.00 81.31 219 LYS A O 1
ATOM 1812 N N . GLN A 1 220 ? 5.754 19.183 -6.953 1.00 82.19 220 GLN A N 1
ATOM 1813 C CA . GLN A 1 220 ? 5.611 17.848 -6.368 1.00 82.19 220 GLN A CA 1
ATOM 1814 C C . GLN A 1 220 ? 6.620 17.605 -5.240 1.00 82.19 220 GLN A C 1
ATOM 1816 O O . GLN A 1 220 ? 6.246 17.082 -4.194 1.00 82.19 220 GLN A O 1
ATOM 1821 N N . LEU A 1 221 ? 7.867 18.062 -5.386 1.00 83.19 221 LEU A N 1
ATOM 1822 C CA . LEU A 1 221 ? 8.866 17.988 -4.322 1.00 83.19 221 LEU A CA 1
ATOM 1823 C C . LEU A 1 221 ? 8.466 18.834 -3.107 1.00 83.19 221 LEU A C 1
ATOM 1825 O O . LEU A 1 221 ? 8.560 18.361 -1.979 1.00 83.19 221 LEU A O 1
ATOM 1829 N N . PHE A 1 222 ? 7.987 20.064 -3.307 1.00 85.06 222 PHE A N 1
ATOM 1830 C CA . PHE A 1 222 ? 7.486 20.902 -2.215 1.00 85.06 222 PHE A CA 1
ATOM 1831 C C . PHE A 1 222 ? 6.261 20.286 -1.552 1.00 85.06 222 PHE A C 1
ATOM 1833 O O . PHE A 1 222 ? 6.172 20.294 -0.328 1.00 85.06 222 PHE A O 1
ATOM 1840 N N . GLN A 1 223 ? 5.343 19.713 -2.330 1.00 84.94 223 GLN A N 1
ATOM 1841 C CA . GLN A 1 223 ? 4.196 18.984 -1.802 1.00 84.94 223 GLN A CA 1
ATOM 1842 C C . GLN A 1 223 ? 4.641 17.768 -0.988 1.00 84.94 223 GLN A C 1
ATOM 1844 O O . GLN A 1 223 ? 4.104 17.542 0.096 1.00 84.94 223 GLN A O 1
ATOM 1849 N N . HIS A 1 224 ? 5.643 17.029 -1.459 1.00 86.12 224 HIS A N 1
ATOM 1850 C CA . HIS A 1 224 ? 6.230 15.914 -0.731 1.00 86.12 224 HIS A CA 1
ATOM 1851 C C . HIS A 1 224 ? 6.880 16.381 0.573 1.00 86.12 224 HIS A C 1
ATOM 1853 O O . HIS A 1 224 ? 6.564 15.856 1.634 1.00 86.12 224 HIS A O 1
ATOM 1859 N N . LEU A 1 225 ? 7.726 17.415 0.533 1.00 85.50 225 LEU A N 1
ATOM 1860 C CA . LEU A 1 225 ? 8.363 17.991 1.721 1.00 85.50 225 LEU A CA 1
ATOM 1861 C C . LEU A 1 225 ? 7.327 18.525 2.713 1.00 85.50 225 LEU A C 1
ATOM 1863 O O . LEU A 1 225 ? 7.431 18.267 3.909 1.00 85.50 225 LEU A O 1
ATOM 1867 N N . TYR A 1 226 ? 6.298 19.216 2.225 1.00 84.69 226 TYR A N 1
ATOM 1868 C CA . TYR A 1 226 ? 5.162 19.655 3.026 1.00 84.69 226 TYR A CA 1
ATOM 1869 C C . TYR A 1 226 ? 4.469 18.457 3.682 1.00 84.69 226 TYR A C 1
ATOM 1871 O O . TYR A 1 226 ? 4.206 18.476 4.884 1.00 84.69 226 TYR A O 1
ATOM 1879 N N . CYS A 1 227 ? 4.211 17.383 2.932 1.00 82.19 227 CYS A N 1
ATOM 1880 C CA . CYS A 1 227 ? 3.607 16.174 3.479 1.00 82.19 227 CYS A CA 1
ATOM 1881 C C . CYS A 1 227 ? 4.521 15.505 4.513 1.00 82.19 227 CYS A C 1
ATOM 1883 O O . CYS A 1 227 ? 4.052 15.213 5.605 1.00 82.19 227 CYS A O 1
ATOM 1885 N N . GLU A 1 228 ? 5.813 15.335 4.249 1.00 78.62 228 GLU A N 1
ATOM 1886 C CA . GLU A 1 228 ? 6.784 14.745 5.183 1.00 78.62 228 GLU A CA 1
ATOM 1887 C C . GLU A 1 228 ? 6.948 15.560 6.473 1.00 78.62 228 GLU A C 1
ATOM 1889 O O . GLU A 1 228 ? 7.038 14.996 7.565 1.00 78.62 228 GLU A O 1
ATOM 1894 N N . VAL A 1 229 ? 6.978 16.890 6.367 1.00 75.75 229 VAL A N 1
ATOM 1895 C CA . VAL A 1 229 ? 7.229 17.783 7.506 1.00 75.75 229 VAL A CA 1
ATOM 1896 C C . VAL A 1 229 ? 5.957 18.090 8.289 1.00 75.75 229 VAL A C 1
ATOM 1898 O O . VAL A 1 229 ? 6.024 18.228 9.507 1.00 75.75 229 VAL A O 1
ATOM 1901 N N . LEU A 1 230 ? 4.799 18.204 7.640 1.00 71.12 230 LEU A N 1
ATOM 1902 C CA . LEU A 1 230 ? 3.567 18.640 8.303 1.00 71.12 230 LEU A CA 1
ATOM 1903 C C . LEU A 1 230 ? 2.548 17.512 8.441 1.00 71.12 230 LEU A C 1
ATOM 1905 O O . LEU A 1 230 ? 2.050 17.290 9.542 1.00 71.12 230 LEU A O 1
ATOM 1909 N N . LYS A 1 231 ? 2.275 16.750 7.374 1.00 67.19 231 LYS A N 1
ATOM 1910 C CA . LYS A 1 231 ? 1.254 15.685 7.409 1.00 67.19 231 LYS A CA 1
ATOM 1911 C C . LYS A 1 231 ? 1.745 14.390 8.047 1.00 67.19 231 LYS A C 1
ATOM 1913 O O . LYS A 1 231 ? 1.010 13.781 8.810 1.00 67.19 231 LYS A O 1
ATOM 1918 N N . ARG A 1 232 ? 2.999 13.997 7.821 1.00 63.97 232 ARG A N 1
ATOM 1919 C CA . ARG A 1 232 ? 3.651 12.849 8.476 1.00 63.97 232 ARG A CA 1
ATOM 1920 C C . ARG A 1 232 ? 3.987 13.127 9.942 1.00 63.97 232 ARG A C 1
ATOM 1922 O O . ARG A 1 232 ? 4.314 12.214 10.687 1.00 63.97 232 ARG A O 1
ATOM 1929 N N . ASN A 1 233 ? 3.863 14.389 10.354 1.00 50.97 233 ASN A N 1
ATOM 1930 C CA . ASN A 1 233 ? 3.837 14.816 11.746 1.00 50.97 233 ASN A CA 1
ATOM 1931 C C . ASN A 1 233 ? 2.409 14.847 12.333 1.00 50.97 233 ASN A C 1
ATOM 1933 O O . ASN A 1 233 ? 2.232 15.344 13.449 1.00 50.97 233 ASN A O 1
ATOM 1937 N N . SER A 1 234 ? 1.398 14.285 11.652 1.00 63.59 234 SER A N 1
ATOM 1938 C CA . SER A 1 234 ? 0.182 13.829 12.332 1.00 63.59 234 SER A CA 1
ATOM 1939 C C . SER A 1 234 ? 0.611 12.766 13.345 1.00 63.59 234 SER A C 1
ATOM 1941 O O . SER A 1 234 ? 0.934 11.626 13.034 1.00 63.59 234 SER A O 1
ATOM 1943 N N . PHE A 1 235 ? 0.763 13.201 14.595 1.00 70.94 235 PHE A N 1
ATOM 1944 C CA . PHE A 1 235 ? 1.079 12.298 15.690 1.00 70.94 235 PHE A CA 1
ATOM 1945 C C . PHE A 1 235 ? 0.012 11.215 15.740 1.00 70.94 235 PHE A C 1
ATOM 1947 O O . PHE A 1 235 ? -1.179 11.552 15.771 1.00 70.94 235 PHE A O 1
ATOM 1954 N N . GLY A 1 236 ? 0.465 9.965 15.809 1.00 80.62 236 GLY A N 1
ATOM 1955 C CA . GLY A 1 236 ? -0.375 8.828 16.135 1.00 80.62 236 GLY A CA 1
ATOM 1956 C C . GLY A 1 236 ? -1.036 8.992 17.504 1.00 80.62 236 GLY A C 1
ATOM 1957 O O . GLY A 1 236 ? -0.813 9.976 18.222 1.00 80.62 236 GLY A O 1
ATOM 1958 N N . VAL A 1 237 ? -1.859 8.021 17.875 1.00 87.06 237 VAL A N 1
ATOM 1959 C CA . VAL A 1 237 ? -2.703 8.105 19.071 1.00 87.06 237 VAL A CA 1
ATOM 1960 C C . VAL A 1 237 ? -2.279 7.102 20.134 1.00 87.06 237 VAL A C 1
ATOM 1962 O O . VAL A 1 237 ? -1.846 5.992 19.830 1.00 87.06 237 VAL A O 1
ATOM 1965 N N . ILE A 1 238 ? -2.431 7.493 21.395 1.00 88.25 238 ILE A N 1
ATOM 1966 C CA . ILE A 1 238 ? -2.360 6.593 22.543 1.00 88.25 238 ILE A CA 1
ATOM 1967 C C . ILE A 1 238 ? -3.794 6.199 22.889 1.00 88.25 238 ILE A C 1
ATOM 1969 O O . ILE A 1 238 ? -4.573 7.036 23.342 1.00 88.25 238 ILE A O 1
ATOM 1973 N N . LEU A 1 239 ? -4.143 4.936 22.679 1.00 89.94 239 LEU A N 1
ATOM 1974 C CA . LEU A 1 239 ? -5.432 4.376 23.058 1.00 89.94 239 LEU A CA 1
ATOM 1975 C C . LEU A 1 239 ? -5.334 3.804 24.473 1.00 89.94 239 LEU A C 1
ATOM 1977 O O . LEU A 1 239 ? -4.592 2.848 24.705 1.00 89.94 239 LEU A O 1
ATOM 1981 N N . ILE A 1 240 ? -6.081 4.386 25.411 1.00 89.69 240 ILE A N 1
ATOM 1982 C CA . ILE A 1 240 ? -6.124 3.924 26.800 1.00 89.69 240 ILE A CA 1
ATOM 1983 C C . ILE A 1 240 ? -7.316 2.991 26.997 1.00 89.69 240 ILE A C 1
ATOM 1985 O O . ILE A 1 240 ? -8.460 3.400 26.806 1.00 89.69 240 ILE A O 1
ATOM 1989 N N . VAL A 1 241 ? -7.04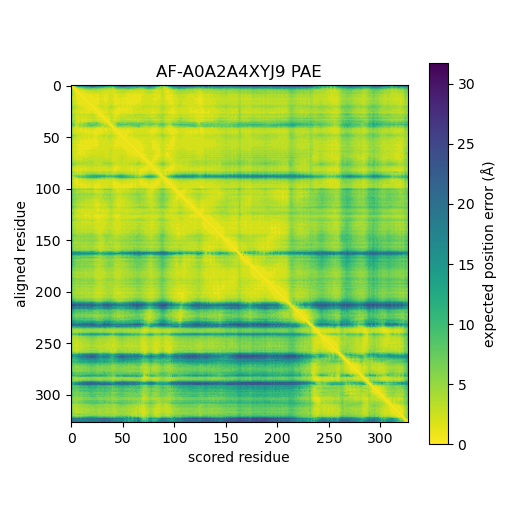6 1.763 27.436 1.00 89.62 241 VAL A N 1
ATOM 1990 C CA . VAL A 1 241 ? -8.055 0.719 27.684 1.00 89.62 241 VAL A CA 1
ATOM 1991 C C . VAL A 1 241 ? -8.102 0.293 29.154 1.00 89.62 241 VAL A C 1
ATOM 1993 O O . VAL A 1 241 ? -7.244 0.676 29.954 1.00 89.62 241 VAL A O 1
ATOM 1996 N N . ASN A 1 242 ? -9.169 -0.423 29.525 1.00 83.94 242 ASN A N 1
ATOM 1997 C CA . ASN A 1 242 ? -9.498 -0.725 30.921 1.00 83.94 242 ASN A CA 1
ATOM 1998 C C . ASN A 1 242 ? -8.728 -1.912 31.498 1.00 83.94 242 ASN A C 1
ATOM 2000 O O . ASN A 1 242 ? -8.299 -1.864 32.648 1.00 83.94 242 ASN A O 1
ATOM 2004 N N . ASP A 1 243 ? -8.583 -2.971 30.707 1.00 83.38 243 ASP A N 1
ATOM 2005 C CA . ASP A 1 243 ? -8.032 -4.242 31.153 1.00 83.38 243 ASP A CA 1
ATOM 2006 C C . ASP A 1 243 ? -6.979 -4.780 30.177 1.00 83.38 243 ASP A C 1
ATOM 2008 O O . ASP A 1 243 ? -6.936 -4.431 28.991 1.00 83.38 243 ASP A O 1
ATOM 2012 N N . GLU A 1 244 ? -6.116 -5.631 30.721 1.00 84.88 244 GLU A N 1
ATOM 2013 C CA . GLU A 1 244 ? -4.974 -6.221 30.029 1.00 84.88 244 GLU A CA 1
ATOM 2014 C C . GLU A 1 244 ? -5.401 -7.133 28.871 1.00 84.88 244 GLU A C 1
ATOM 2016 O O . GLU A 1 244 ? -4.732 -7.175 27.836 1.00 84.88 244 GLU A O 1
ATOM 2021 N N . ALA A 1 245 ? -6.539 -7.825 28.992 1.00 85.81 245 ALA A N 1
ATOM 2022 C CA . ALA A 1 245 ? -7.029 -8.711 27.942 1.00 85.81 245 ALA A CA 1
ATOM 2023 C C . ALA A 1 245 ? -7.436 -7.912 26.695 1.00 85.81 245 ALA A C 1
ATOM 2025 O O . ALA A 1 245 ? -6.988 -8.226 25.592 1.00 85.81 245 ALA A O 1
ATOM 2026 N N . MET A 1 246 ? -8.192 -6.824 26.863 1.00 86.19 246 MET A N 1
ATOM 2027 C CA . MET A 1 246 ? -8.542 -5.910 25.774 1.00 86.19 246 MET A CA 1
ATOM 2028 C C . MET A 1 246 ? -7.303 -5.243 25.168 1.00 86.19 246 MET A C 1
ATOM 2030 O O . MET A 1 246 ? -7.217 -5.089 23.948 1.00 86.19 246 MET A O 1
ATOM 2034 N N . ARG A 1 247 ? -6.319 -4.873 25.997 1.00 87.38 247 ARG A N 1
ATOM 2035 C CA . ARG A 1 247 ? -5.036 -4.337 25.521 1.00 87.38 247 ARG A CA 1
ATOM 2036 C C . ARG A 1 247 ? -4.313 -5.335 24.618 1.00 87.38 247 ARG A C 1
ATOM 2038 O O . ARG A 1 247 ? -3.835 -4.944 23.552 1.00 87.38 247 ARG A O 1
ATOM 2045 N N . ASN A 1 248 ? -4.229 -6.595 25.037 1.00 86.44 248 ASN A N 1
ATOM 2046 C CA . ASN A 1 248 ? -3.543 -7.650 24.295 1.00 86.44 248 ASN A CA 1
ATOM 2047 C C . ASN A 1 248 ? -4.270 -7.964 22.978 1.00 86.44 248 ASN A C 1
ATOM 2049 O O . ASN A 1 248 ? -3.626 -7.989 21.929 1.00 86.44 248 ASN A O 1
ATOM 2053 N N . ASP A 1 249 ? -5.601 -8.095 23.015 1.00 86.50 249 ASP A N 1
ATOM 2054 C CA . ASP A 1 249 ? -6.432 -8.332 21.827 1.00 86.50 249 ASP A CA 1
ATOM 2055 C C . ASP A 1 249 ? -6.260 -7.203 20.789 1.00 86.50 249 ASP A C 1
ATOM 2057 O O . ASP A 1 249 ? -6.034 -7.469 19.608 1.00 86.50 249 ASP A O 1
ATOM 2061 N N . LEU A 1 250 ? -6.299 -5.934 21.216 1.00 88.31 250 LEU A N 1
ATOM 2062 C CA . LEU A 1 250 ? -6.117 -4.784 20.320 1.00 88.31 250 LEU A CA 1
ATOM 2063 C C . LEU A 1 250 ? -4.679 -4.631 19.821 1.00 88.31 250 LEU A C 1
ATOM 2065 O O . LEU A 1 250 ? -4.473 -4.263 18.667 1.00 88.31 250 LEU A O 1
ATOM 2069 N N . SER A 1 251 ? -3.682 -4.905 20.664 1.00 87.44 251 SER A N 1
ATOM 2070 C CA . SER A 1 251 ? -2.273 -4.836 20.256 1.00 87.44 251 SER A CA 1
ATOM 2071 C C . SER A 1 251 ? -1.966 -5.868 19.178 1.00 87.44 251 SER A C 1
ATOM 2073 O O . SER A 1 251 ? -1.296 -5.546 18.198 1.00 87.44 251 SER A O 1
ATOM 2075 N N . LEU A 1 252 ? -2.507 -7.084 19.311 1.00 86.38 252 LEU A N 1
ATOM 2076 C CA . LEU A 1 252 ? -2.389 -8.089 18.264 1.00 86.38 252 LEU A CA 1
ATOM 2077 C C . LEU A 1 252 ? -3.140 -7.659 17.001 1.00 86.38 252 LEU A C 1
ATOM 2079 O O . LEU A 1 252 ? -2.552 -7.668 15.925 1.00 86.38 252 LEU A O 1
ATOM 2083 N N . LEU A 1 253 ? -4.394 -7.216 17.130 1.00 88.25 253 LEU A N 1
ATOM 2084 C CA . LEU A 1 253 ? -5.215 -6.757 16.005 1.00 88.25 253 LEU A CA 1
ATOM 2085 C C . LEU A 1 253 ? -4.525 -5.650 15.194 1.00 88.25 253 LEU A C 1
ATOM 2087 O O . LEU A 1 253 ? -4.435 -5.714 13.969 1.00 88.25 253 LEU A O 1
ATOM 2091 N N . PHE A 1 254 ? -4.021 -4.623 15.876 1.00 89.38 254 PHE A N 1
ATOM 2092 C CA . PHE A 1 254 ? -3.334 -3.501 15.239 1.00 89.38 254 PHE A CA 1
ATOM 2093 C C . PHE A 1 254 ? -1.936 -3.887 14.744 1.00 89.38 254 PHE A C 1
ATOM 2095 O O . PHE A 1 254 ? -1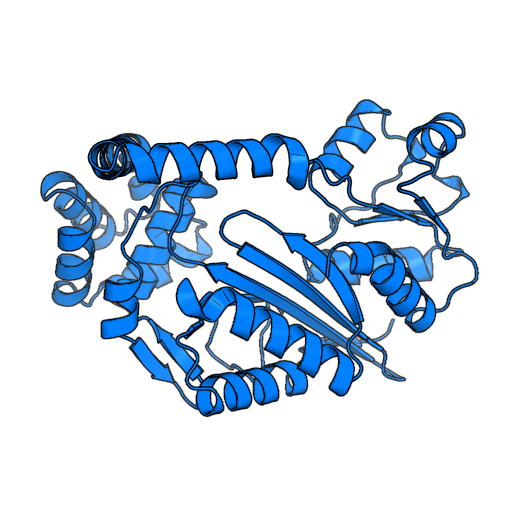.457 -3.327 13.757 1.00 89.38 254 PHE A O 1
ATOM 2102 N N . GLY A 1 255 ? -1.290 -4.855 15.395 1.00 87.62 255 GLY A N 1
ATOM 2103 C CA . GLY A 1 255 ? -0.034 -5.446 14.949 1.00 87.62 255 GLY A CA 1
ATOM 2104 C C . GLY A 1 255 ? -0.178 -6.289 13.677 1.00 87.62 255 GLY A C 1
ATOM 2105 O O . GLY A 1 255 ? 0.712 -6.248 12.830 1.00 87.62 255 GLY A O 1
ATOM 2106 N N . GLU A 1 256 ? -1.290 -7.011 13.508 1.00 86.81 256 GLU A N 1
ATOM 2107 C CA . GLU A 1 256 ? -1.644 -7.719 12.266 1.00 86.81 256 GLU A CA 1
ATOM 2108 C C . GLU A 1 256 ? -1.879 -6.737 11.115 1.00 86.81 256 GLU A C 1
ATOM 2110 O O . GLU A 1 256 ? -1.432 -6.976 9.999 1.00 86.81 256 GLU A O 1
ATOM 2115 N N . LEU A 1 257 ? -2.528 -5.605 11.399 1.00 88.00 257 LEU A N 1
ATOM 2116 C CA . LEU A 1 257 ? -2.772 -4.535 10.427 1.00 88.00 257 LEU A CA 1
ATOM 2117 C C . LEU A 1 257 ? -1.541 -3.655 10.155 1.00 88.00 257 LEU A C 1
ATOM 2119 O O . LEU A 1 257 ? -1.605 -2.753 9.325 1.00 88.00 257 LEU A O 1
ATOM 2123 N N . GLY A 1 258 ? -0.427 -3.870 10.863 1.00 87.50 258 GLY A N 1
ATOM 2124 C CA . GLY A 1 258 ? 0.797 -3.083 10.698 1.00 87.50 258 GLY A CA 1
ATOM 2125 C C . GLY A 1 258 ? 0.683 -1.613 11.130 1.00 87.50 258 GLY A C 1
ATOM 2126 O O . GLY A 1 258 ? 1.544 -0.813 10.771 1.00 87.50 258 GLY A O 1
ATOM 2127 N N . ILE A 1 259 ? -0.350 -1.252 11.899 1.00 87.06 259 ILE A N 1
ATOM 2128 C CA . ILE A 1 259 ? -0.606 0.118 12.395 1.00 87.06 259 ILE A CA 1
ATOM 2129 C C . ILE A 1 259 ? -0.162 0.314 13.856 1.00 87.06 259 ILE A C 1
ATOM 2131 O O . ILE A 1 259 ? -0.239 1.417 14.404 1.00 87.06 259 ILE A O 1
ATOM 2135 N N . SER A 1 260 ? 0.317 -0.756 14.497 1.00 85.00 260 SER A N 1
ATOM 2136 C CA . SER A 1 260 ? 0.959 -0.743 15.811 1.00 85.00 260 SER A CA 1
ATOM 2137 C C . SER A 1 260 ? 2.213 -1.619 15.821 1.00 85.00 260 SER A C 1
ATOM 2139 O O . SER A 1 260 ? 2.411 -2.471 14.955 1.00 85.00 260 SER A O 1
ATOM 2141 N N . GLU A 1 261 ? 3.080 -1.415 16.812 1.00 72.62 261 GLU A N 1
ATOM 2142 C CA . GLU A 1 261 ? 4.200 -2.324 17.042 1.00 72.62 261 GLU A CA 1
ATOM 2143 C C . GLU A 1 261 ? 3.697 -3.596 17.738 1.00 72.62 261 GLU A C 1
ATOM 2145 O O . GLU A 1 261 ? 3.012 -3.520 18.750 1.00 72.62 261 GLU A O 1
ATOM 2150 N N . GLN A 1 262 ? 4.083 -4.771 17.232 1.00 61.44 262 GLN A N 1
ATOM 2151 C CA . GLN A 1 262 ? 3.667 -6.064 17.800 1.00 61.44 262 GLN A CA 1
ATOM 2152 C C . GLN A 1 262 ? 4.253 -6.349 19.193 1.00 61.44 262 GLN A C 1
ATOM 2154 O O . GLN A 1 262 ? 3.756 -7.214 19.908 1.00 61.44 262 GLN A O 1
ATOM 2159 N N . LYS A 1 263 ? 5.338 -5.663 19.576 1.00 63.44 263 LYS A N 1
ATOM 2160 C CA . LYS A 1 263 ? 5.960 -5.839 20.891 1.00 63.44 263 LYS A CA 1
ATOM 2161 C C . LYS A 1 263 ? 5.252 -4.969 21.914 1.00 63.44 263 LYS A C 1
ATOM 2163 O O . LYS A 1 263 ? 5.050 -3.783 21.675 1.00 63.44 263 LYS A O 1
ATOM 2168 N N . GLU A 1 264 ? 4.963 -5.559 23.067 1.00 63.19 264 GLU A N 1
ATOM 2169 C CA . GLU A 1 264 ? 4.408 -4.856 24.214 1.00 63.19 264 GLU A CA 1
ATOM 2170 C C . GLU A 1 264 ? 5.218 -3.591 24.523 1.00 63.19 264 GLU A C 1
ATOM 2172 O O . GLU A 1 264 ? 6.423 -3.643 24.787 1.00 63.19 264 GLU A O 1
ATOM 2177 N N . VAL A 1 265 ? 4.552 -2.436 24.485 1.00 65.25 265 VAL A N 1
ATOM 2178 C CA . VAL A 1 265 ? 5.171 -1.163 24.841 1.00 65.25 265 VAL A CA 1
ATOM 2179 C C . VAL A 1 265 ? 4.679 -0.736 26.214 1.00 65.25 265 VAL A C 1
ATOM 2181 O O . VAL A 1 265 ? 3.605 -0.154 26.353 1.00 65.25 265 VAL A O 1
ATOM 2184 N N . GLN A 1 266 ? 5.504 -0.957 27.236 1.00 72.38 266 GLN A N 1
ATOM 2185 C CA . GLN A 1 266 ? 5.280 -0.358 28.549 1.00 72.38 266 GLN A CA 1
ATOM 2186 C C . GLN A 1 266 ? 5.573 1.149 28.474 1.00 72.38 266 GLN A C 1
ATOM 2188 O O . GLN A 1 266 ? 6.708 1.589 28.636 1.00 72.38 266 GLN A O 1
ATOM 2193 N N . LEU A 1 267 ? 4.550 1.968 28.213 1.00 73.94 267 LEU A N 1
ATOM 2194 C CA . LEU A 1 267 ? 4.702 3.421 28.017 1.00 73.94 267 LEU A CA 1
ATOM 2195 C C . LEU A 1 267 ? 5.439 4.125 29.168 1.00 73.94 267 LEU A C 1
ATOM 2197 O O . LEU A 1 267 ? 6.193 5.072 28.938 1.00 73.94 267 LEU A O 1
ATOM 2201 N N . LYS A 1 268 ? 5.268 3.636 30.398 1.00 74.94 268 LYS A N 1
ATOM 2202 C CA . LYS A 1 268 ? 5.892 4.173 31.612 1.00 74.94 268 LYS A CA 1
ATOM 2203 C C . LYS A 1 268 ? 7.413 4.030 31.635 1.00 74.94 268 LYS A C 1
ATOM 2205 O O . LYS A 1 268 ? 8.068 4.850 32.271 1.00 74.94 268 LYS A O 1
ATOM 2210 N N . SER A 1 269 ? 7.965 3.014 30.970 1.00 80.38 269 SER A N 1
ATOM 2211 C CA . SER A 1 269 ? 9.415 2.805 30.886 1.00 80.38 269 SER A CA 1
ATOM 2212 C C . SER A 1 269 ? 10.059 3.604 29.752 1.00 80.38 269 SER A C 1
ATOM 2214 O O . SER A 1 269 ? 11.282 3.723 29.695 1.00 80.38 269 SER A O 1
ATOM 2216 N N . LEU A 1 270 ? 9.251 4.190 28.862 1.00 82.31 270 LEU A N 1
ATOM 2217 C CA . LEU A 1 270 ? 9.736 5.022 27.773 1.00 82.31 270 LEU A CA 1
ATOM 2218 C C . LEU A 1 270 ? 9.926 6.476 28.204 1.00 82.31 270 LEU A C 1
ATOM 2220 O O . LEU A 1 270 ? 9.041 7.116 28.776 1.00 82.31 270 LEU A O 1
ATOM 2224 N N . SER A 1 271 ? 11.062 7.049 27.811 1.00 85.62 271 SER A N 1
ATOM 2225 C CA . SER A 1 271 ? 11.272 8.492 27.880 1.00 85.62 271 SER A CA 1
ATOM 2226 C C . SER A 1 271 ? 10.298 9.236 26.960 1.00 85.62 271 SER A C 1
ATOM 2228 O O . SER A 1 271 ? 9.818 8.704 25.955 1.00 85.62 271 SER A O 1
ATOM 2230 N N . LEU A 1 272 ? 10.050 10.515 27.255 1.00 84.19 272 LEU A N 1
ATOM 2231 C CA . LEU A 1 272 ? 9.206 11.380 26.420 1.00 84.19 272 LEU A CA 1
ATOM 2232 C C . LEU A 1 272 ? 9.664 11.396 24.955 1.00 84.19 272 LEU A C 1
ATOM 2234 O O . LEU A 1 272 ? 8.838 11.337 24.048 1.00 84.19 272 LEU A O 1
ATOM 2238 N N . LEU A 1 273 ? 10.980 11.399 24.723 1.00 85.69 273 LEU A N 1
ATOM 2239 C CA . LEU A 1 273 ? 11.557 11.369 23.383 1.00 85.69 273 LEU A CA 1
ATOM 2240 C C . LEU A 1 273 ? 11.293 10.038 22.665 1.00 85.69 273 LEU A C 1
ATOM 2242 O O . LEU A 1 273 ? 11.081 10.026 21.453 1.00 85.69 273 LEU A O 1
ATOM 2246 N N . GLN A 1 274 ? 11.290 8.915 23.386 1.00 86.00 274 GLN A N 1
ATOM 2247 C CA . GLN A 1 274 ? 10.951 7.608 22.817 1.00 86.00 274 GLN A CA 1
ATOM 2248 C C . GLN A 1 274 ? 9.467 7.524 22.448 1.00 86.00 274 GLN A C 1
ATOM 2250 O O . GLN A 1 274 ? 9.159 7.092 21.337 1.00 86.00 274 GLN A O 1
ATOM 2255 N N . VAL A 1 275 ? 8.564 7.988 23.321 1.00 83.06 275 VAL A N 1
ATOM 2256 C CA . VAL A 1 275 ? 7.121 8.065 23.017 1.00 83.06 275 VAL A CA 1
ATOM 2257 C C . VAL A 1 275 ? 6.884 8.962 21.803 1.00 83.06 275 VAL A C 1
ATOM 2259 O O . VAL A 1 275 ? 6.232 8.552 20.846 1.00 83.06 275 VAL A O 1
ATOM 2262 N N . PHE A 1 276 ? 7.505 10.142 21.783 1.00 84.31 276 PHE A N 1
ATOM 2263 C CA . PHE A 1 276 ? 7.427 11.071 20.658 1.00 84.31 276 PHE A CA 1
ATOM 2264 C C . PHE A 1 276 ? 7.899 10.428 19.345 1.00 84.31 276 PHE A C 1
ATOM 2266 O O . PHE A 1 276 ? 7.207 10.507 18.333 1.00 84.31 276 PHE A O 1
ATOM 2273 N N . ARG A 1 277 ? 9.052 9.745 19.351 1.00 83.62 277 ARG A N 1
ATOM 2274 C CA . ARG A 1 277 ? 9.591 9.050 18.166 1.00 83.62 277 ARG A CA 1
ATOM 2275 C C . ARG A 1 277 ? 8.666 7.947 17.654 1.00 83.62 277 ARG A C 1
ATOM 2277 O O . ARG A 1 277 ? 8.574 7.779 16.440 1.00 83.62 277 ARG A O 1
ATOM 2284 N N . LYS A 1 278 ? 8.006 7.206 18.551 1.00 82.56 278 LYS A N 1
ATOM 2285 C CA . LYS A 1 278 ? 7.044 6.158 18.177 1.00 82.56 278 LYS A CA 1
ATOM 2286 C C . LYS A 1 278 ? 5.780 6.756 17.564 1.00 82.56 278 LYS A C 1
ATOM 2288 O O . LYS A 1 278 ? 5.404 6.369 16.463 1.00 82.56 278 LYS A O 1
ATOM 2293 N N . LEU A 1 279 ? 5.175 7.749 18.217 1.00 80.44 279 LEU A N 1
ATOM 2294 C CA . LEU A 1 279 ? 3.953 8.391 17.721 1.00 80.44 279 LEU A CA 1
ATOM 2295 C C . LEU A 1 279 ? 4.171 9.188 16.429 1.00 80.44 279 LEU A C 1
ATOM 2297 O O . LEU A 1 279 ? 3.258 9.281 15.614 1.00 80.44 279 LEU A O 1
ATOM 2301 N N . ARG A 1 280 ? 5.381 9.712 16.188 1.00 80.00 280 ARG A N 1
ATOM 2302 C CA . ARG A 1 280 ? 5.730 10.404 14.934 1.00 80.00 280 ARG A CA 1
ATOM 2303 C C . ARG A 1 280 ? 5.634 9.505 13.694 1.00 80.00 280 ARG A C 1
ATOM 2305 O O . ARG A 1 280 ? 5.591 10.007 12.582 1.00 80.00 280 ARG A O 1
ATOM 2312 N N . ARG A 1 281 ? 5.599 8.181 13.860 1.00 74.12 281 ARG A N 1
ATOM 2313 C CA . ARG A 1 281 ? 5.377 7.236 12.753 1.00 74.12 281 ARG A CA 1
ATOM 2314 C C . ARG A 1 281 ? 3.894 6.986 12.463 1.00 74.12 281 ARG A C 1
ATOM 2316 O O . ARG A 1 281 ? 3.587 6.070 11.715 1.00 74.12 281 ARG A O 1
ATOM 2323 N N . ASN A 1 282 ? 3.004 7.794 13.044 1.00 71.56 282 ASN A N 1
ATOM 2324 C CA . ASN A 1 282 ? 1.554 7.640 12.963 1.00 71.56 282 ASN A CA 1
ATOM 2325 C C . ASN A 1 282 ? 1.063 6.270 13.479 1.00 71.56 282 ASN A C 1
ATOM 2327 O O . ASN A 1 282 ? 0.123 5.685 12.954 1.00 71.56 282 ASN A O 1
ATOM 2331 N N . ASN A 1 283 ? 1.722 5.739 14.512 1.00 79.50 283 ASN A N 1
ATOM 2332 C CA . ASN A 1 283 ? 1.341 4.468 15.129 1.00 79.50 283 ASN A CA 1
ATOM 2333 C C . ASN A 1 283 ? 0.183 4.654 16.118 1.00 79.50 283 ASN A C 1
ATOM 2335 O O . ASN A 1 283 ? 0.117 5.664 16.823 1.00 79.50 283 ASN A O 1
ATOM 2339 N N . ILE A 1 284 ? -0.656 3.629 16.262 1.00 86.94 284 ILE A N 1
ATOM 2340 C CA . ILE A 1 284 ? -1.573 3.505 17.399 1.00 86.94 284 ILE A CA 1
ATOM 2341 C C . ILE A 1 284 ? -0.852 2.758 18.519 1.00 86.94 284 ILE A C 1
ATOM 2343 O O . ILE A 1 284 ? -0.420 1.619 18.347 1.00 86.94 284 ILE A O 1
ATOM 2347 N N . MET A 1 285 ? -0.709 3.392 19.677 1.00 87.06 285 MET A N 1
ATOM 2348 C CA . MET A 1 285 ? -0.133 2.776 20.871 1.00 87.06 285 MET A CA 1
ATOM 2349 C C . MET A 1 285 ? -1.251 2.402 21.835 1.00 87.06 285 MET A C 1
ATOM 2351 O O . MET A 1 285 ? -1.913 3.284 22.372 1.00 87.06 285 MET A O 1
ATOM 2355 N N . VAL A 1 286 ? -1.459 1.109 22.070 1.00 87.38 286 VAL A N 1
ATOM 2356 C CA . VAL A 1 286 ? -2.452 0.635 23.043 1.00 87.38 286 VAL A CA 1
ATOM 2357 C C . VAL A 1 286 ? -1.793 0.535 24.411 1.00 87.38 286 VAL A C 1
ATOM 2359 O O . VAL A 1 286 ? -0.702 -0.018 24.543 1.00 87.38 286 VAL A O 1
ATOM 2362 N N . SER A 1 287 ? -2.427 1.092 25.437 1.00 84.31 287 SER A N 1
ATOM 2363 C CA . SER A 1 287 ? -1.880 1.075 26.789 1.00 84.31 287 SER A CA 1
ATOM 2364 C C . SER A 1 287 ? -2.964 1.049 27.855 1.00 84.31 287 SER A C 1
ATOM 2366 O O . SER A 1 287 ? -4.103 1.450 27.636 1.00 84.31 287 SER A O 1
ATOM 2368 N N . GLU A 1 288 ? -2.592 0.600 29.044 1.00 81.81 288 GLU A N 1
ATOM 2369 C CA . GLU A 1 288 ? -3.423 0.732 30.235 1.00 81.81 288 GLU A CA 1
ATOM 2370 C C . GLU A 1 288 ? -3.187 2.091 30.895 1.00 81.81 288 GLU A C 1
ATOM 2372 O O . GLU A 1 288 ? -2.078 2.628 30.883 1.00 81.81 288 GLU A O 1
ATOM 2377 N N . ASN A 1 289 ? -4.203 2.641 31.563 1.00 68.31 289 ASN A N 1
ATOM 2378 C CA . ASN A 1 289 ? -4.096 3.955 32.215 1.00 68.31 289 ASN A CA 1
ATOM 2379 C C . ASN A 1 289 ? -2.948 4.023 33.237 1.00 68.31 289 ASN A C 1
ATOM 2381 O O . ASN A 1 289 ? -2.267 5.036 33.381 1.00 68.31 289 ASN A O 1
ATOM 2385 N N . ARG A 1 290 ? -2.679 2.905 33.922 1.00 65.50 290 ARG A N 1
ATOM 2386 C CA . ARG A 1 290 ? -1.568 2.799 34.873 1.00 65.50 290 ARG A CA 1
ATOM 2387 C C . ARG A 1 290 ? -0.200 2.830 34.200 1.00 65.50 290 ARG A C 1
ATOM 2389 O O . ARG A 1 290 ? 0.779 2.849 34.932 1.00 65.50 290 ARG A O 1
ATOM 2396 N N . GLN A 1 291 ? -0.095 2.842 32.877 1.00 72.50 291 GLN A N 1
ATOM 2397 C CA . GLN A 1 291 ? 1.167 2.837 32.141 1.00 72.50 291 GLN A CA 1
ATOM 2398 C C . GLN A 1 291 ? 1.484 4.179 31.466 1.00 72.50 291 GLN A C 1
ATOM 2400 O O . GLN A 1 291 ? 2.550 4.301 30.874 1.00 72.50 291 GLN A O 1
ATOM 2405 N N . VAL A 1 292 ? 0.645 5.210 31.615 1.00 77.62 292 VAL A N 1
ATOM 2406 C CA . VAL A 1 292 ? 0.947 6.572 31.140 1.00 77.62 292 VAL A CA 1
ATOM 2407 C C . VAL A 1 292 ? 1.368 7.443 32.326 1.00 77.62 292 VAL A C 1
ATOM 2409 O O . VAL A 1 292 ? 0.682 7.505 33.348 1.00 77.62 292 VAL A O 1
ATOM 2412 N N . SER A 1 293 ? 2.534 8.088 32.245 1.00 82.06 293 SER A N 1
ATOM 2413 C CA . SER A 1 293 ? 3.000 8.999 33.298 1.00 82.06 293 SER A CA 1
ATOM 2414 C C . SER A 1 293 ? 2.219 10.317 33.279 1.00 82.06 293 SER A C 1
ATOM 2416 O O . SER A 1 293 ? 1.739 10.752 32.236 1.00 82.06 293 SER A O 1
ATOM 2418 N N . ARG A 1 294 ? 2.143 11.019 34.419 1.00 83.50 294 ARG A N 1
ATOM 2419 C CA . ARG A 1 294 ? 1.445 12.318 34.505 1.00 83.50 294 ARG A CA 1
ATOM 2420 C C . ARG A 1 294 ? 1.963 13.331 33.475 1.00 83.50 294 ARG A C 1
ATOM 2422 O O . ARG A 1 294 ? 1.172 14.054 32.880 1.00 83.50 294 ARG A O 1
ATOM 2429 N N . LEU A 1 295 ? 3.278 13.357 33.243 1.00 80.69 295 LEU A N 1
ATOM 2430 C CA . LEU A 1 295 ? 3.904 14.220 32.235 1.00 80.69 295 LEU A CA 1
ATOM 2431 C C . LEU A 1 295 ? 3.495 13.826 30.809 1.00 80.69 295 LEU A C 1
ATOM 2433 O O . LEU A 1 295 ? 3.177 14.703 30.010 1.00 80.69 295 LEU A O 1
ATOM 2437 N N . GLN A 1 296 ? 3.451 12.526 30.499 1.00 83.00 296 GLN A N 1
ATOM 2438 C CA . GLN A 1 296 ? 2.972 12.034 29.203 1.00 83.00 296 GLN A CA 1
ATOM 2439 C C . GLN A 1 296 ? 1.497 12.405 28.982 1.00 83.00 296 GLN A C 1
ATOM 2441 O O . GLN A 1 296 ? 1.159 12.904 27.911 1.00 83.00 296 GLN A O 1
ATOM 2446 N N . SER A 1 297 ? 0.635 12.249 29.994 1.00 82.19 297 SER A N 1
ATOM 2447 C CA . SER A 1 297 ? -0.787 12.609 29.898 1.00 82.19 297 SER A CA 1
ATOM 2448 C C . SER A 1 297 ? -1.015 14.094 29.619 1.00 82.19 297 SER A C 1
ATOM 2450 O O . SER A 1 297 ? -1.958 14.448 28.918 1.00 82.19 297 SER A O 1
ATOM 2452 N N . ILE A 1 298 ? -0.157 14.966 30.158 1.00 83.56 298 ILE A N 1
ATOM 2453 C CA . ILE A 1 298 ? -0.220 16.411 29.907 1.00 83.56 298 ILE A CA 1
ATOM 2454 C C . ILE A 1 298 ? 0.262 16.724 28.487 1.00 83.56 298 ILE A C 1
ATOM 2456 O O . ILE A 1 298 ? -0.444 17.396 27.737 1.00 83.56 298 ILE A O 1
ATOM 2460 N N . LEU A 1 299 ? 1.437 16.218 28.103 1.00 82.31 299 LEU A N 1
ATOM 2461 C CA . LEU A 1 299 ? 2.069 16.536 26.817 1.00 82.31 299 LEU A CA 1
ATOM 2462 C C . LEU A 1 299 ? 1.314 15.963 25.613 1.00 82.31 299 LEU A C 1
ATOM 2464 O O . LEU A 1 299 ? 1.237 16.611 24.574 1.00 82.31 299 LEU A O 1
ATOM 2468 N N . PHE A 1 300 ? 0.735 14.770 25.751 1.00 83.44 300 PHE A N 1
ATOM 2469 C CA . PHE A 1 300 ? 0.027 14.073 24.674 1.00 83.44 300 PHE A CA 1
ATOM 2470 C C . PHE A 1 300 ? -1.495 14.115 24.839 1.00 83.44 300 PHE A C 1
ATOM 2472 O O . PHE A 1 300 ? -2.194 13.308 24.234 1.00 83.44 300 PHE A O 1
ATOM 2479 N N . ARG A 1 301 ? -2.039 15.054 25.626 1.00 83.88 301 ARG A N 1
ATOM 2480 C CA . ARG A 1 301 ? -3.479 15.129 25.934 1.00 83.88 301 ARG A CA 1
ATOM 2481 C C . ARG A 1 301 ? -4.375 15.104 24.690 1.00 83.88 301 ARG A C 1
ATOM 2483 O O . ARG A 1 301 ? -5.397 14.434 24.696 1.00 83.88 301 ARG A O 1
ATOM 2490 N N . SER A 1 302 ? -3.990 15.806 23.623 1.00 80.94 302 SER A N 1
ATOM 2491 C CA . SER A 1 302 ? -4.735 15.852 22.351 1.00 80.94 302 SER A CA 1
ATOM 2492 C C . SER A 1 302 ? -4.588 14.592 21.490 1.00 80.94 302 SER A C 1
ATOM 2494 O O . SER A 1 302 ? -5.233 14.478 20.450 1.00 80.94 302 SER A O 1
ATOM 2496 N N . LYS A 1 303 ? -3.718 13.667 21.899 1.00 85.06 303 LYS A N 1
ATOM 2497 C CA . LYS A 1 303 ? -3.394 12.410 21.217 1.00 85.06 303 LYS A CA 1
ATOM 2498 C C . LYS A 1 303 ? -3.755 11.183 22.045 1.00 85.06 303 LYS A C 1
ATOM 2500 O O . LYS A 1 303 ? -3.526 10.067 21.595 1.00 85.06 303 LYS A O 1
ATOM 2505 N N . ILE A 1 304 ? -4.332 11.378 23.227 1.00 86.94 304 ILE A N 1
ATOM 2506 C CA . ILE A 1 304 ? -4.872 10.307 24.053 1.00 86.94 304 ILE A CA 1
ATOM 2507 C C . ILE A 1 304 ? -6.348 10.126 23.711 1.00 86.94 304 ILE A C 1
ATOM 2509 O O . ILE A 1 304 ? -7.143 11.055 23.847 1.00 86.94 304 ILE A O 1
ATOM 2513 N N . LEU A 1 305 ? -6.697 8.914 23.295 1.00 88.06 305 LEU A N 1
ATOM 2514 C CA . LEU A 1 305 ? -8.071 8.455 23.159 1.00 88.06 305 LEU A CA 1
ATOM 2515 C C . LEU A 1 305 ? -8.391 7.577 24.364 1.00 88.06 305 LEU A C 1
ATOM 2517 O O . LEU A 1 305 ? -7.832 6.493 24.529 1.00 88.06 305 LEU A O 1
ATOM 2521 N N . ASP A 1 306 ? -9.261 8.077 25.234 1.00 88.31 306 ASP A N 1
ATOM 2522 C CA . ASP A 1 306 ? -9.687 7.353 26.424 1.00 88.31 306 ASP A CA 1
ATOM 2523 C C . ASP A 1 306 ? -10.878 6.455 26.091 1.00 88.31 306 ASP A C 1
ATOM 2525 O O . ASP A 1 306 ? -11.978 6.933 25.816 1.00 88.31 306 ASP A O 1
ATOM 2529 N N . ALA A 1 307 ? -10.635 5.150 26.110 1.00 88.31 307 ALA A N 1
ATOM 2530 C CA . ALA A 1 307 ? -11.587 4.117 25.742 1.00 88.31 307 ALA A CA 1
ATOM 2531 C C . ALA A 1 307 ? -11.853 3.126 26.885 1.00 88.31 307 ALA A C 1
ATOM 2533 O O . ALA A 1 307 ? -12.323 2.013 26.661 1.00 88.31 307 ALA A O 1
ATOM 2534 N N . ARG A 1 308 ? -11.581 3.513 28.136 1.00 88.31 308 ARG A N 1
ATOM 2535 C CA . ARG A 1 308 ? -11.727 2.619 29.301 1.00 88.31 308 ARG A CA 1
ATOM 2536 C C . ARG A 1 308 ? -13.149 2.104 29.527 1.00 88.31 308 ARG A C 1
ATOM 2538 O O . ARG A 1 308 ? -13.332 1.088 30.180 1.00 88.31 308 ARG A O 1
ATOM 2545 N N . GLN A 1 309 ? -14.158 2.804 29.027 1.00 87.19 309 GLN A N 1
ATOM 2546 C CA . GLN A 1 309 ? -15.559 2.391 29.160 1.00 87.19 309 GLN A CA 1
ATOM 2547 C C . GLN A 1 309 ? -16.126 1.807 27.865 1.00 87.19 309 GLN A C 1
ATOM 2549 O O . GLN A 1 309 ? -17.317 1.513 27.796 1.00 87.19 309 GLN A O 1
ATOM 2554 N N . PHE A 1 310 ? -15.299 1.678 26.828 1.00 88.62 310 PHE A N 1
ATOM 2555 C CA . PHE A 1 310 ? -15.749 1.276 25.508 1.00 88.62 310 PHE A CA 1
ATOM 2556 C C . PHE A 1 310 ? -15.508 -0.209 25.285 1.00 88.62 310 PHE A C 1
ATOM 2558 O O . PHE A 1 310 ? -14.428 -0.733 25.541 1.00 88.62 310 PHE A O 1
ATOM 2565 N N . ASN A 1 311 ? -16.525 -0.882 24.757 1.00 87.06 311 ASN A N 1
ATOM 2566 C CA . ASN A 1 311 ? -16.338 -2.169 24.106 1.00 87.06 311 ASN A CA 1
ATOM 2567 C C . ASN A 1 311 ? -15.668 -1.980 22.732 1.00 87.06 311 ASN A C 1
ATOM 2569 O O . ASN A 1 311 ? -15.565 -0.867 22.220 1.00 87.06 311 ASN A O 1
ATOM 2573 N N . LEU A 1 312 ? -15.265 -3.077 22.087 1.00 84.50 312 LEU A N 1
ATOM 2574 C CA . LEU A 1 312 ? -14.561 -3.030 20.801 1.00 84.50 312 LEU A CA 1
ATOM 2575 C C . LEU A 1 312 ? -15.295 -2.213 19.718 1.00 84.50 312 LEU A C 1
ATOM 2577 O O . LEU A 1 312 ? -14.659 -1.463 18.985 1.00 84.50 312 LEU A O 1
ATOM 2581 N N . LYS A 1 313 ? -16.626 -2.328 19.623 1.00 85.88 313 LYS A N 1
ATOM 2582 C CA . LYS A 1 313 ? -17.420 -1.570 18.643 1.00 85.88 313 LYS A CA 1
ATOM 2583 C C . LYS A 1 313 ? -17.376 -0.069 18.943 1.00 85.88 313 LYS A C 1
ATOM 2585 O O . LYS A 1 313 ? -17.127 0.728 18.049 1.00 85.88 313 LYS A O 1
ATOM 2590 N N . GLN A 1 314 ? -17.538 0.307 20.208 1.00 89.75 314 GLN A N 1
ATOM 2591 C CA . GLN A 1 314 ? -17.445 1.701 20.644 1.00 89.75 314 GLN A CA 1
ATOM 2592 C C . GLN A 1 314 ? -16.032 2.270 20.446 1.00 89.75 314 GLN A C 1
ATOM 2594 O O . GLN A 1 314 ? -15.893 3.442 20.111 1.00 89.75 314 GLN A O 1
ATOM 2599 N N . ILE A 1 315 ? -14.983 1.451 20.595 1.00 88.12 315 ILE A N 1
ATOM 2600 C CA . ILE A 1 315 ? -13.603 1.838 20.261 1.00 88.12 315 ILE A CA 1
ATOM 2601 C C . ILE A 1 315 ? -13.487 2.161 18.770 1.00 88.12 315 ILE A C 1
ATOM 2603 O O . ILE A 1 315 ? -12.936 3.204 18.433 1.00 88.12 315 ILE A O 1
ATOM 2607 N N . ALA A 1 316 ? -14.046 1.316 17.896 1.00 86.19 316 ALA A N 1
ATOM 2608 C CA . ALA A 1 316 ? -14.107 1.547 16.449 1.00 86.19 316 ALA A CA 1
ATOM 2609 C C . ALA A 1 316 ? -14.687 2.916 16.115 1.00 86.19 316 ALA A C 1
ATOM 2611 O O . ALA A 1 316 ? -14.049 3.734 15.457 1.00 86.19 316 ALA A O 1
ATOM 2612 N N . GLU A 1 317 ? -15.894 3.154 16.619 1.00 87.75 317 GLU A N 1
ATOM 2613 C CA . GLU A 1 317 ? -16.673 4.359 16.367 1.00 87.75 317 GLU A CA 1
ATOM 2614 C C . GLU A 1 317 ? -15.960 5.584 16.943 1.00 87.75 317 GLU A C 1
ATOM 2616 O O . GLU A 1 317 ? -15.927 6.649 16.324 1.00 87.75 317 GLU A O 1
ATOM 2621 N N . HIS A 1 318 ? -15.338 5.438 18.117 1.00 87.62 318 HIS A N 1
ATOM 2622 C CA . HIS A 1 318 ? -14.556 6.501 18.728 1.00 87.62 318 HIS A CA 1
ATOM 2623 C C . HIS A 1 318 ? -13.311 6.834 17.903 1.00 87.62 318 HIS A C 1
ATOM 2625 O O . HIS A 1 318 ? -13.026 8.011 17.680 1.00 87.62 318 HIS A O 1
ATOM 2631 N N . MET A 1 319 ? -12.575 5.831 17.427 1.00 86.31 319 MET A N 1
ATOM 2632 C CA . MET A 1 319 ? -11.407 6.040 16.573 1.00 86.31 319 MET A CA 1
ATOM 2633 C C . MET A 1 319 ? -11.816 6.672 15.246 1.00 86.31 319 MET A C 1
ATOM 2635 O O . MET A 1 319 ? -11.273 7.716 14.902 1.00 86.31 319 MET A O 1
ATOM 2639 N N . GLU A 1 320 ? -12.830 6.140 14.563 1.00 85.56 320 GLU A N 1
ATOM 2640 C CA . GLU A 1 320 ? -13.341 6.707 13.312 1.00 85.56 320 GLU A CA 1
ATOM 2641 C C . GLU A 1 320 ? -13.813 8.152 13.494 1.00 85.56 320 GLU A C 1
ATOM 2643 O O . GLU A 1 320 ? -13.495 9.004 12.675 1.00 85.56 320 GLU A O 1
ATOM 2648 N N . LYS A 1 321 ? -14.505 8.491 14.588 1.00 84.31 321 LYS A N 1
ATOM 2649 C CA . LYS A 1 321 ? -14.935 9.875 14.853 1.00 84.31 321 LYS A CA 1
ATOM 2650 C C . LYS A 1 321 ? -13.760 10.832 15.073 1.00 84.31 321 LYS A C 1
ATOM 2652 O O . LYS A 1 321 ? -13.836 12.002 14.696 1.00 84.31 321 LYS A O 1
ATOM 2657 N N . ASN A 1 322 ? -12.694 10.364 15.720 1.00 77.25 322 ASN A N 1
ATOM 2658 C CA . ASN A 1 322 ? -11.521 11.190 16.008 1.00 77.25 322 ASN A CA 1
ATOM 2659 C C . ASN A 1 322 ? -10.555 11.280 14.817 1.00 77.25 322 ASN A C 1
ATOM 2661 O O . ASN A 1 322 ? -9.907 12.312 14.650 1.00 77.25 322 ASN A O 1
ATOM 2665 N N . LEU A 1 323 ? -10.497 10.243 13.980 1.00 69.25 323 LEU A N 1
ATOM 2666 C CA . LEU A 1 323 ? -9.690 10.179 12.757 1.00 69.25 323 LEU A CA 1
ATOM 2667 C C . LEU A 1 323 ? -10.429 10.752 11.542 1.00 69.25 323 LEU A C 1
ATOM 2669 O O . LEU A 1 323 ? -9.812 11.292 10.634 1.00 69.25 323 LEU A O 1
ATOM 2673 N N . GLY A 1 324 ? -11.759 10.717 11.551 1.00 55.34 324 GLY A N 1
ATOM 2674 C CA . GLY A 1 324 ? -12.644 11.187 10.487 1.00 55.34 324 GLY A CA 1
ATOM 2675 C C . GLY A 1 324 ? -12.698 12.702 10.317 1.00 55.34 324 GLY A C 1
ATOM 2676 O O . GLY A 1 324 ? -13.444 13.189 9.483 1.00 55.34 324 GLY A O 1
ATOM 2677 N N . LYS A 1 325 ? -11.898 13.463 11.074 1.00 50.94 325 LYS A N 1
ATOM 2678 C CA . LYS A 1 325 ? -11.563 14.847 10.703 1.00 50.94 325 LYS A CA 1
ATOM 2679 C C . LYS A 1 325 ? -10.601 14.906 9.504 1.00 50.94 325 LYS A C 1
ATOM 2681 O O . LYS A 1 325 ? -10.409 15.984 8.950 1.00 50.94 325 LYS A O 1
ATOM 2686 N N . GLU A 1 326 ? -9.984 13.779 9.138 1.00 51.38 326 GLU A N 1
ATOM 2687 C CA . GLU A 1 326 ? -9.027 13.641 8.031 1.00 51.38 326 GLU A CA 1
ATOM 2688 C C . GLU A 1 326 ? -9.554 12.799 6.845 1.00 51.38 326 GLU A C 1
ATOM 2690 O O . GLU A 1 326 ? -8.925 12.806 5.778 1.00 51.38 326 GLU A O 1
ATOM 2695 N N . LEU A 1 327 ? -10.688 12.104 7.040 1.00 51.41 327 LEU A N 1
ATOM 2696 C CA . LEU A 1 327 ? -11.508 11.441 6.011 1.00 51.41 327 LEU A CA 1
ATOM 2697 C C . LEU A 1 327 ? -12.451 12.454 5.369 1.00 51.41 327 LEU A C 1
ATOM 2699 O O . LEU A 1 327 ? -12.589 12.396 4.131 1.00 51.41 327 LEU A O 1
#